Protein AF-A0AAF5DFK3-F1 (afdb_monomer)

Secondary structure (DSSP, 8-state):
----PPTTHHHHHHHHHHHHHHHHH-SSS--HHHHHHHHHHHHHHHHHHHHHHHHHHHHHHHHHT-HHHHHHHHHHHHHHHHHHHHHT-HHHHHHHH--SS-----THHHHHHHHHHHHHHHHHHHHHHHHHHHHHHHHHHHHHHHHHHHHHHHHHHHHHHHHHTTGGG----HHHHHSHHHHHHHHHHHHHHHHTS--------------------------THHHHHHHHHHHHHHHHHHHHH------S---PPPHHHHHHHHHHHHHHHHHHHHHHHHHHHHHHHHHHHT--

pLDDT: mean 70.07, std 19.61, range [26.86, 93.81]

Solvent-accessible surface area (backbone atoms only — not comparable to full-atom values): 17460 Å² total; per-residue (Å²): 131,84,73,74,72,60,84,61,53,66,52,52,53,50,49,52,53,42,53,52,52,34,64,71,41,66,77,84,55,98,41,74,65,38,55,44,31,52,53,23,48,53,46,40,50,55,40,49,60,52,43,54,52,47,51,54,51,36,53,53,29,56,75,72,64,38,62,70,59,35,53,51,47,54,51,51,46,51,51,48,46,54,49,30,54,54,64,34,31,58,71,51,46,43,49,74,75,56,43,94,75,68,81,68,76,77,54,66,61,57,55,49,50,51,52,50,49,54,51,51,53,51,53,50,51,53,52,54,52,54,50,50,52,55,53,49,54,51,51,53,51,51,54,51,51,54,49,53,50,53,50,51,53,52,49,53,53,50,53,50,51,47,58,74,65,62,59,88,73,72,67,80,64,64,65,56,70,70,32,69,67,48,44,50,55,55,48,52,61,49,49,60,67,55,52,76,77,70,76,79,86,78,94,74,93,75,90,74,93,74,86,88,72,98,66,83,72,77,75,88,71,82,67,74,70,60,60,56,56,51,52,55,52,51,50,53,52,52,53,51,51,51,56,69,72,55,77,76,83,78,89,76,89,77,78,67,80,50,73,67,53,51,52,51,52,53,49,51,54,48,52,55,50,50,53,52,50,49,57,53,48,52,51,51,51,51,53,52,49,32,60,73,72,60,69,120

Mean predicted aligned error: 22.87 Å

Radius of gyration: 42.72 Å; Cα contacts (8 Å, |Δi|>4): 76; chains: 1; bounding box: 87×99×96 Å

Foldseek 3Di:
DPPPPDQCPLLVVLLVVLVVQLVVVPPPDPDPSNVLSVVLNVLSVVLVVVLVVLVVVLVVCVVVVVPVSNVVSSVVSVVSSVVSSVCSPSVNVCCVVPPVPDPPPPCVVVVVVVVVVVVVVVVVVVVVVVVVVVVVVVVVVVVVVVVVVVVVVVVVVVVVVCVVVVVPPPPPPVVVCPDPVNVVVVVVVVVVVVVVPDDDDDDDDDDDDDDDDPDPPPPPDDDPVVVVVVVVVVVVVVVVVVCVVDPDDDDDDPPPDDPVRVVVVVVVVVVVVVVVVVVVVVVVVVVVVCVVVVVD

Organism: Strongyloides stercoralis (NCBI:txid6248)

Structure (mmCIF, N/CA/C/O backbone):
data_AF-A0AAF5DFK3-F1
#
_entry.id   AF-A0AAF5DFK3-F1
#
loop_
_atom_site.group_PDB
_atom_site.id
_atom_site.type_symbol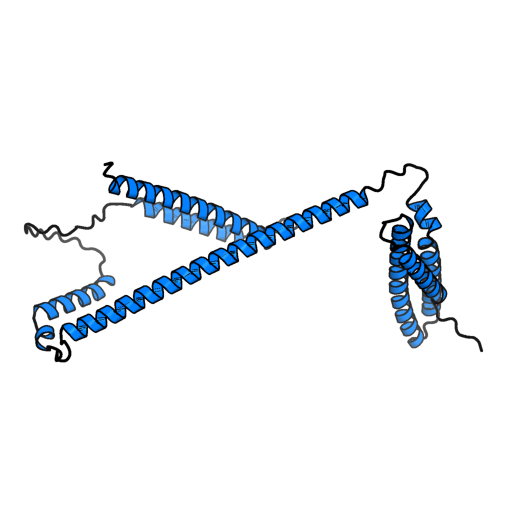
_atom_site.label_atom_id
_atom_site.label_alt_id
_atom_site.label_comp_id
_atom_site.label_asym_id
_atom_site.label_entity_id
_atom_site.label_seq_id
_atom_site.pdbx_PDB_ins_code
_atom_site.Cartn_x
_atom_site.Cartn_y
_atom_site.Cartn_z
_atom_site.occupancy
_atom_site.B_iso_or_equiv
_atom_site.auth_seq_id
_atom_site.auth_comp_id
_atom_site.auth_asym_id
_atom_site.auth_atom_id
_atom_site.pdbx_PDB_model_num
ATOM 1 N N . MET A 1 1 ? 34.123 27.536 -10.909 1.00 30.86 1 MET A N 1
ATOM 2 C CA . MET A 1 1 ? 33.887 26.231 -10.258 1.00 30.86 1 MET A CA 1
ATOM 3 C C . MET A 1 1 ? 32.732 25.579 -10.989 1.00 30.86 1 MET A C 1
ATOM 5 O O . MET A 1 1 ? 31.623 26.081 -10.877 1.00 30.86 1 MET A O 1
ATOM 9 N N . ASN A 1 2 ? 32.991 24.545 -11.793 1.00 28.20 2 ASN A N 1
ATOM 10 C CA . ASN A 1 2 ? 31.917 23.727 -12.352 1.00 28.20 2 ASN A CA 1
ATOM 11 C C . ASN A 1 2 ? 31.282 22.992 -11.175 1.00 28.20 2 ASN A C 1
ATOM 13 O O . ASN A 1 2 ? 31.872 22.040 -10.666 1.00 28.20 2 ASN A O 1
ATOM 17 N N . LEU A 1 3 ? 30.129 23.469 -10.701 1.00 32.44 3 LEU A N 1
ATOM 18 C CA . LEU A 1 3 ? 29.242 22.599 -9.947 1.00 32.44 3 LEU A CA 1
ATOM 19 C C . LEU A 1 3 ? 28.960 21.434 -10.889 1.00 32.44 3 LEU A C 1
ATOM 21 O O . LEU A 1 3 ? 28.324 21.627 -11.922 1.00 32.44 3 LEU A O 1
ATOM 25 N N . GLN A 1 4 ? 29.522 20.264 -10.588 1.00 37.34 4 GLN A N 1
ATOM 26 C CA . GLN A 1 4 ? 29.011 19.022 -11.140 1.00 37.34 4 GLN A CA 1
ATOM 27 C C . GLN A 1 4 ? 27.526 19.036 -10.798 1.00 37.34 4 GLN A C 1
ATOM 29 O O . GLN A 1 4 ? 27.170 18.885 -9.629 1.00 37.34 4 GLN A O 1
ATOM 34 N N . GLU A 1 5 ? 26.680 19.349 -11.783 1.00 44.09 5 GLU A N 1
ATOM 35 C CA . GLU A 1 5 ? 25.245 19.173 -11.643 1.00 44.09 5 GLU A CA 1
ATOM 36 C C . GLU A 1 5 ? 25.078 17.750 -11.136 1.00 44.09 5 GLU A C 1
ATOM 38 O O . GLU A 1 5 ? 25.555 16.799 -11.763 1.00 44.09 5 GLU A O 1
ATOM 43 N N . THR A 1 6 ? 24.493 17.604 -9.948 1.00 53.38 6 THR A N 1
ATOM 44 C CA . THR A 1 6 ? 24.105 16.281 -9.502 1.00 53.38 6 THR A CA 1
ATOM 45 C C . THR A 1 6 ? 23.251 15.709 -10.627 1.00 53.38 6 THR A C 1
ATOM 47 O O . THR A 1 6 ? 22.317 16.392 -11.085 1.00 53.38 6 THR A O 1
ATOM 50 N N . PRO A 1 7 ? 23.562 14.501 -11.132 1.00 55.66 7 PRO A N 1
ATOM 51 C CA . PRO A 1 7 ? 22.613 13.842 -12.007 1.00 55.66 7 PRO A CA 1
ATOM 52 C C . PRO A 1 7 ? 21.261 13.847 -11.269 1.00 55.66 7 PRO A C 1
ATOM 54 O O . PRO A 1 7 ? 21.229 13.827 -10.033 1.00 55.66 7 PRO A O 1
ATOM 57 N N . TYR A 1 8 ? 20.154 13.982 -12.003 1.00 68.88 8 TYR A N 1
ATOM 58 C CA . TYR A 1 8 ? 18.785 14.028 -11.452 1.00 68.88 8 TYR A CA 1
ATOM 59 C C . TYR A 1 8 ? 18.350 15.329 -10.767 1.00 68.88 8 TYR A C 1
ATOM 61 O O . TYR A 1 8 ? 17.261 15.373 -10.186 1.00 68.88 8 TYR A O 1
ATOM 69 N N . SER A 1 9 ? 19.144 16.404 -10.828 1.00 73.06 9 SER A N 1
ATOM 70 C CA . SER A 1 9 ? 18.738 17.702 -10.263 1.00 73.06 9 SER A CA 1
ATOM 71 C C . SER A 1 9 ? 17.417 18.212 -10.858 1.00 73.06 9 SER A C 1
ATOM 73 O O . SER A 1 9 ? 16.574 18.737 -10.127 1.00 73.06 9 SER A O 1
ATOM 75 N N . LYS A 1 10 ? 17.179 17.999 -12.162 1.00 82.62 10 LYS A N 1
ATOM 76 C CA . LYS A 1 10 ? 15.940 18.421 -12.835 1.00 82.62 10 LYS A CA 1
ATOM 77 C C . LYS A 1 10 ? 14.750 17.589 -12.370 1.00 82.62 10 LYS A C 1
ATOM 79 O O . LYS A 1 10 ? 13.730 18.175 -12.004 1.00 82.62 10 LYS A O 1
ATOM 84 N N . LEU A 1 11 ? 14.887 16.262 -12.314 1.00 83.44 11 LEU A N 1
ATOM 85 C CA . LEU A 1 11 ? 13.846 15.370 -11.794 1.00 83.44 11 LEU A CA 1
ATOM 86 C C . LEU A 1 11 ? 13.470 15.722 -10.352 1.00 83.44 11 LEU A C 1
ATOM 88 O O . LEU A 1 11 ? 12.289 15.815 -10.021 1.00 83.44 11 LEU A O 1
ATOM 92 N N . TYR A 1 12 ? 14.470 15.952 -9.500 1.00 82.50 12 TYR A N 1
ATOM 93 C CA . TYR A 1 12 ? 14.259 16.290 -8.097 1.00 82.50 12 TYR A CA 1
ATOM 94 C C . TYR A 1 12 ? 13.536 17.633 -7.938 1.00 82.50 12 TYR A C 1
ATOM 96 O O . TYR A 1 12 ? 12.539 17.719 -7.217 1.00 82.50 12 TYR A O 1
ATOM 104 N N . ASN A 1 13 ? 13.962 18.657 -8.683 1.00 84.62 13 ASN A N 1
ATOM 105 C CA . ASN A 1 13 ? 13.287 19.955 -8.717 1.00 84.62 13 ASN A CA 1
ATOM 106 C C . ASN A 1 13 ? 11.835 19.827 -9.203 1.00 84.62 13 ASN A C 1
ATOM 108 O O . ASN A 1 13 ? 10.928 20.443 -8.640 1.00 84.62 13 ASN A O 1
ATOM 112 N N . PHE A 1 14 ? 11.588 19.000 -10.222 1.00 84.88 14 PHE A N 1
ATOM 113 C CA . PHE A 1 14 ? 10.242 18.762 -10.734 1.00 84.88 14 PHE A CA 1
ATOM 114 C C . PHE A 1 14 ? 9.363 18.029 -9.709 1.00 84.88 14 PHE A C 1
ATOM 116 O O . PHE A 1 14 ? 8.238 18.456 -9.446 1.00 84.88 14 PHE A O 1
ATOM 123 N N . LYS A 1 15 ? 9.900 17.003 -9.038 1.00 85.69 15 LYS A N 1
ATOM 124 C CA . LYS A 1 15 ? 9.237 16.288 -7.935 1.00 85.69 15 LYS A CA 1
ATOM 125 C C . LYS A 1 15 ? 8.853 17.224 -6.792 1.00 85.69 15 LYS A C 1
ATOM 127 O O . LYS A 1 15 ? 7.729 17.144 -6.299 1.00 85.69 15 LYS A O 1
ATOM 132 N N . GLN A 1 16 ? 9.732 18.149 -6.407 1.00 85.88 16 GLN A N 1
ATOM 133 C CA . GLN A 1 16 ? 9.408 19.171 -5.408 1.00 85.88 16 GLN A CA 1
ATOM 134 C C . GLN A 1 16 ? 8.278 20.096 -5.870 1.00 85.88 16 GLN A C 1
ATOM 136 O O . GLN A 1 16 ? 7.373 20.397 -5.092 1.00 85.88 16 GLN A O 1
ATOM 141 N N . LYS A 1 17 ? 8.293 20.513 -7.141 1.00 87.06 17 LYS A N 1
ATOM 142 C CA . LYS A 1 17 ? 7.254 21.372 -7.721 1.00 87.06 17 LYS A CA 1
ATOM 143 C C . LYS A 1 17 ? 5.883 20.686 -7.718 1.00 87.06 17 LYS A C 1
ATOM 145 O O . LYS A 1 17 ? 4.897 21.309 -7.331 1.00 87.06 17 LYS A O 1
ATOM 150 N N . ILE A 1 18 ? 5.828 19.400 -8.077 1.00 86.44 18 ILE A N 1
ATOM 151 C CA . ILE A 1 18 ? 4.605 18.587 -8.005 1.00 86.44 18 ILE A CA 1
ATOM 152 C C . ILE A 1 18 ? 4.143 18.409 -6.558 1.00 86.44 18 ILE A C 1
ATOM 154 O O . ILE A 1 18 ? 2.969 18.620 -6.278 1.00 86.44 18 ILE A O 1
ATOM 158 N N . ALA A 1 19 ? 5.042 18.101 -5.620 1.00 85.50 19 ALA A N 1
ATOM 159 C CA . ALA A 1 19 ? 4.684 17.965 -4.205 1.00 85.50 19 ALA A CA 1
ATOM 160 C C . ALA A 1 19 ? 4.121 19.272 -3.615 1.00 85.50 19 ALA A C 1
ATOM 162 O O . ALA A 1 19 ? 3.170 19.256 -2.833 1.00 85.50 19 ALA A O 1
ATOM 163 N N . PHE A 1 20 ? 4.677 20.418 -4.011 1.00 84.44 20 PHE A N 1
ATOM 164 C CA . PHE A 1 20 ? 4.153 21.726 -3.632 1.00 84.44 20 PHE A CA 1
ATOM 165 C C . PHE A 1 20 ? 2.743 21.961 -4.195 1.00 84.44 20 PHE A C 1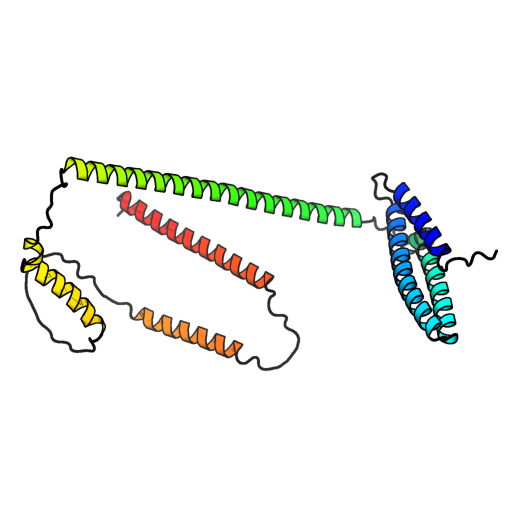
ATOM 167 O O . PHE A 1 20 ? 1.853 22.380 -3.456 1.00 84.44 20 PHE A O 1
ATOM 174 N N . LEU A 1 21 ? 2.514 21.640 -5.473 1.00 82.12 21 LEU A N 1
ATOM 175 C CA . LEU A 1 21 ? 1.191 21.729 -6.100 1.00 82.12 21 LEU A CA 1
ATOM 176 C C . LEU A 1 21 ? 0.176 20.775 -5.456 1.00 82.12 21 LEU A C 1
ATOM 178 O O . LEU A 1 21 ? -0.955 21.187 -5.206 1.00 82.12 21 LEU A O 1
ATOM 182 N N . GLU A 1 22 ? 0.577 19.543 -5.138 1.00 80.81 22 GLU A N 1
ATOM 183 C CA . GLU A 1 22 ? -0.247 18.560 -4.426 1.00 80.81 22 GLU A CA 1
ATOM 184 C C . GLU A 1 22 ? -0.726 19.144 -3.091 1.00 80.81 22 GLU A C 1
ATOM 186 O O . GLU A 1 22 ? -1.923 19.158 -2.811 1.00 80.81 22 GLU A O 1
ATOM 191 N N . ASN A 1 23 ? 0.190 19.716 -2.304 1.00 81.38 23 ASN A N 1
ATOM 192 C CA . ASN A 1 23 ? -0.139 20.334 -1.020 1.00 81.38 23 ASN A CA 1
ATOM 193 C C . ASN A 1 23 ? -1.105 21.520 -1.158 1.00 81.38 23 ASN A C 1
ATOM 195 O O . ASN A 1 23 ? -1.990 21.673 -0.321 1.00 81.38 23 ASN A O 1
ATOM 199 N N . GLN A 1 24 ? -0.990 22.324 -2.220 1.00 78.44 24 GLN A N 1
ATOM 200 C CA . GLN A 1 24 ? -1.948 23.402 -2.500 1.00 78.44 24 GLN A CA 1
ATOM 201 C C . GLN A 1 24 ? -3.346 22.889 -2.870 1.00 78.44 24 GLN A C 1
ATOM 203 O O . GLN A 1 24 ? -4.330 23.609 -2.700 1.00 78.44 24 GLN A O 1
ATOM 208 N N . CYS A 1 25 ? -3.454 21.664 -3.388 1.00 72.56 25 CYS A N 1
ATOM 209 C CA . CYS A 1 25 ? -4.731 21.091 -3.804 1.00 72.56 25 CYS A CA 1
ATOM 210 C C . CYS A 1 25 ? -5.526 20.469 -2.648 1.00 72.56 25 CYS A C 1
ATOM 212 O O . CYS A 1 25 ? -6.735 20.308 -2.794 1.00 72.56 25 CYS A O 1
ATOM 214 N N . ARG A 1 26 ? -4.898 20.196 -1.493 1.00 68.19 26 ARG A N 1
ATOM 215 C CA . ARG A 1 26 ? -5.482 19.498 -0.324 1.00 68.19 26 ARG A CA 1
ATOM 216 C C . ARG A 1 26 ? -6.604 20.247 0.423 1.00 68.19 26 ARG A C 1
ATOM 218 O O . ARG A 1 26 ? -6.908 19.918 1.567 1.00 68.19 26 ARG A O 1
ATOM 225 N N . ASN A 1 27 ? -7.295 21.199 -0.202 1.00 61.94 27 ASN A N 1
ATOM 226 C CA . ASN A 1 27 ? -8.391 21.971 0.404 1.00 61.94 27 ASN A CA 1
ATOM 227 C C . ASN A 1 27 ? -9.726 21.189 0.524 1.00 61.94 27 ASN A C 1
ATOM 229 O O . ASN A 1 27 ? -10.807 21.753 0.368 1.00 61.94 27 ASN A O 1
ATOM 233 N N . GLY A 1 28 ? -9.676 19.885 0.809 1.00 55.44 28 GLY A N 1
ATOM 234 C CA . GLY A 1 28 ? -10.828 19.073 1.229 1.00 55.44 28 GLY A CA 1
ATOM 235 C C . GLY A 1 28 ? -11.825 18.659 0.138 1.00 55.44 28 GLY A C 1
ATOM 236 O O . GLY A 1 28 ? -12.744 17.893 0.421 1.00 55.44 28 GLY A O 1
ATOM 237 N N . LYS A 1 29 ? -11.661 19.106 -1.110 1.00 56.91 29 LYS A N 1
ATOM 238 C CA . LYS A 1 29 ? -12.456 18.633 -2.253 1.00 56.91 29 LYS A CA 1
ATOM 239 C C . LYS A 1 29 ? -11.527 17.947 -3.246 1.00 56.91 29 LYS A C 1
ATOM 241 O O . LYS A 1 29 ? -10.679 18.631 -3.811 1.00 56.91 29 LYS A O 1
ATOM 246 N N . LYS A 1 30 ? -11.734 16.639 -3.471 1.00 58.00 30 LYS A N 1
ATOM 247 C CA . LYS A 1 30 ? -11.069 15.859 -4.529 1.00 58.00 30 LYS A CA 1
ATOM 248 C C . LYS A 1 30 ? -11.312 16.544 -5.867 1.00 58.00 30 LYS A C 1
ATOM 250 O O . LYS A 1 30 ? -12.383 16.407 -6.455 1.00 58.00 30 LYS A O 1
ATOM 255 N N . ASN A 1 31 ? -10.353 17.351 -6.292 1.00 70.06 31 ASN A N 1
ATOM 256 C CA . ASN A 1 31 ? -10.390 18.048 -7.564 1.00 70.06 31 ASN A CA 1
ATOM 257 C C . ASN A 1 31 ? -9.522 17.277 -8.566 1.00 70.06 31 ASN A C 1
ATOM 259 O O . ASN A 1 31 ? -8.583 16.583 -8.183 1.00 70.06 31 ASN A O 1
ATOM 263 N N . VAL A 1 32 ? -9.833 17.398 -9.860 1.00 77.12 32 VAL A N 1
ATOM 264 C CA . VAL A 1 32 ? -9.070 16.751 -10.946 1.00 77.12 32 VAL A CA 1
ATOM 265 C C . VAL A 1 32 ? -7.567 17.019 -10.804 1.00 77.12 32 VAL A C 1
ATOM 267 O O . VAL A 1 32 ? -6.744 16.135 -11.019 1.00 77.12 32 VAL A O 1
ATOM 270 N 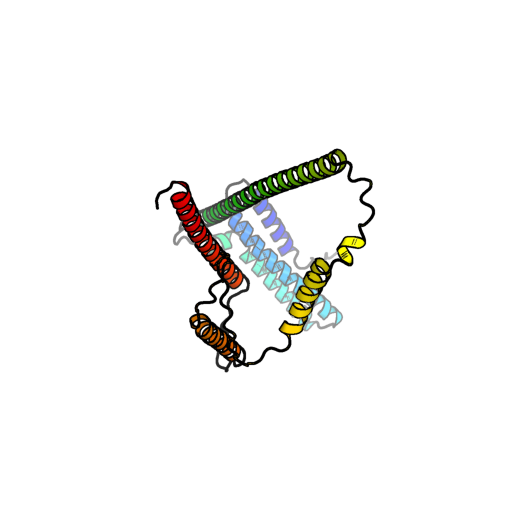N . LYS A 1 33 ? -7.209 18.227 -10.361 1.00 79.62 33 LYS A N 1
ATOM 271 C CA . LYS A 1 33 ? -5.826 18.655 -10.154 1.00 79.62 33 LYS A CA 1
ATOM 272 C C . LYS A 1 33 ? -5.094 17.838 -9.081 1.00 79.62 33 LYS A C 1
ATOM 274 O O . LYS A 1 33 ? -3.931 17.512 -9.284 1.00 79.62 33 LYS A O 1
ATOM 279 N N . GLU A 1 34 ? -5.748 17.491 -7.975 1.00 79.81 34 GLU A N 1
ATOM 280 C CA . GLU A 1 34 ? -5.198 16.655 -6.905 1.00 79.81 34 GLU A CA 1
ATOM 281 C C . GLU A 1 34 ? -4.906 15.250 -7.429 1.00 79.81 34 GLU A C 1
ATOM 283 O O . GLU A 1 34 ? -3.806 14.742 -7.222 1.00 79.81 34 GLU A O 1
ATOM 288 N N . THR A 1 35 ? -5.849 14.664 -8.176 1.00 82.00 35 THR A N 1
ATOM 289 C CA . THR A 1 35 ? -5.661 13.358 -8.820 1.00 82.00 35 THR A CA 1
ATOM 290 C C . THR A 1 35 ? -4.471 13.384 -9.777 1.00 82.00 35 THR A C 1
ATOM 292 O O . THR A 1 35 ? -3.569 12.5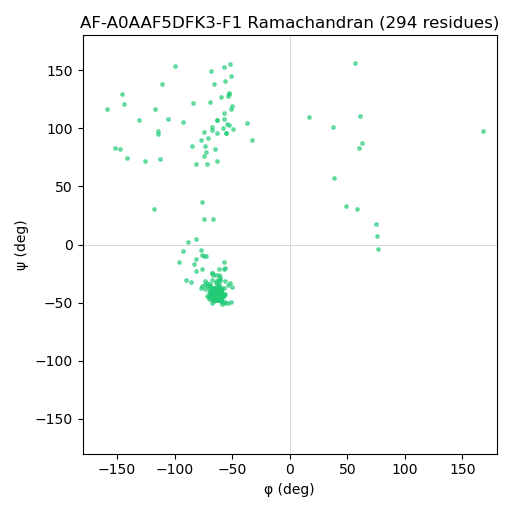66 -9.633 1.00 82.00 35 THR A O 1
ATOM 295 N N . LEU A 1 36 ? -4.390 14.380 -10.667 1.00 85.44 36 LEU A N 1
ATOM 296 C CA . LEU A 1 36 ? -3.259 14.520 -11.591 1.00 85.44 36 LEU A CA 1
ATOM 297 C C . LEU A 1 36 ? -1.921 14.714 -10.862 1.00 85.44 36 LEU A C 1
ATOM 299 O O . LEU A 1 36 ? -0.910 14.151 -11.273 1.00 85.44 36 LEU A O 1
ATOM 303 N N . CYS A 1 37 ? -1.893 15.489 -9.770 1.00 86.88 37 CYS A N 1
ATOM 304 C CA . CYS A 1 37 ? -0.681 15.662 -8.962 1.00 86.88 37 CYS A CA 1
ATOM 305 C C . CYS A 1 37 ? -0.252 14.347 -8.300 1.00 86.88 37 CYS A C 1
ATOM 307 O O . CYS A 1 37 ? 0.943 14.057 -8.229 1.00 86.88 37 CYS A O 1
ATOM 309 N N . HIS A 1 38 ? -1.214 13.549 -7.831 1.00 84.94 38 HIS A N 1
ATOM 310 C CA . HIS A 1 38 ? -0.948 12.231 -7.268 1.00 84.94 38 HIS A CA 1
ATOM 311 C C . HIS A 1 38 ? -0.359 11.278 -8.318 1.00 84.94 38 HIS A C 1
ATOM 313 O O . HIS A 1 38 ? 0.676 10.661 -8.066 1.00 84.94 38 HIS A O 1
ATOM 319 N N . ASP A 1 39 ? -0.948 11.221 -9.515 1.00 85.75 39 ASP A N 1
ATOM 320 C CA . ASP A 1 39 ? -0.439 10.396 -10.616 1.00 85.75 39 ASP A CA 1
ATOM 321 C C . ASP A 1 39 ? 0.977 10.820 -11.033 1.00 85.75 39 ASP A C 1
ATOM 323 O O . ASP A 1 39 ? 1.886 9.990 -11.119 1.00 85.75 39 ASP A O 1
ATOM 327 N N . ALA A 1 40 ? 1.196 12.128 -11.217 1.00 90.44 40 ALA A N 1
ATOM 328 C CA . ALA A 1 40 ? 2.506 12.690 -11.536 1.00 90.44 40 ALA A CA 1
ATOM 329 C C . ALA A 1 40 ? 3.551 12.293 -10.485 1.00 90.44 40 ALA A C 1
ATOM 331 O O . ALA A 1 40 ? 4.666 11.889 -10.818 1.00 90.44 40 ALA A O 1
ATOM 332 N N . LYS A 1 41 ? 3.189 12.348 -9.199 1.00 89.50 41 LYS A N 1
ATOM 333 C CA . LYS A 1 41 ? 4.069 11.935 -8.105 1.00 89.50 41 LYS A CA 1
ATOM 334 C C . LYS A 1 41 ? 4.427 10.452 -8.171 1.00 89.50 41 LYS A C 1
ATOM 336 O O . LYS A 1 41 ? 5.599 10.130 -7.984 1.00 89.50 41 LYS A O 1
ATOM 341 N N . MET A 1 42 ? 3.473 9.573 -8.480 1.00 89.88 42 MET A N 1
ATOM 342 C CA . MET A 1 42 ? 3.744 8.139 -8.642 1.00 89.88 42 MET A CA 1
ATOM 343 C C . MET A 1 42 ? 4.730 7.863 -9.784 1.00 89.88 42 MET A C 1
ATOM 345 O O . MET A 1 42 ? 5.668 7.079 -9.614 1.00 89.88 42 MET A O 1
ATOM 349 N N . VAL A 1 43 ? 4.559 8.531 -10.931 1.00 90.69 43 VAL A N 1
ATOM 350 C CA . VAL A 1 43 ? 5.479 8.416 -12.078 1.00 90.69 43 VAL A CA 1
ATOM 351 C C . VAL A 1 43 ? 6.893 8.845 -11.680 1.00 90.69 43 VAL A C 1
ATOM 353 O O . VAL A 1 43 ? 7.859 8.118 -11.924 1.00 90.69 43 VAL A O 1
ATOM 356 N N . LEU A 1 44 ? 7.017 9.994 -11.012 1.00 90.50 44 LEU A N 1
ATOM 357 C CA . LEU A 1 44 ? 8.308 10.535 -10.580 1.00 90.50 44 LEU A CA 1
ATOM 358 C C . LEU A 1 44 ? 8.981 9.661 -9.523 1.00 90.50 44 LEU A C 1
ATOM 360 O O . LEU A 1 44 ? 10.193 9.477 -9.567 1.00 90.50 44 LEU A O 1
ATOM 364 N N . GLU A 1 45 ? 8.224 9.102 -8.583 1.00 91.12 45 GLU A N 1
ATOM 365 C CA . GLU A 1 45 ? 8.763 8.207 -7.560 1.00 91.12 45 GLU A CA 1
ATOM 366 C C . GLU A 1 45 ? 9.311 6.913 -8.169 1.00 91.12 45 GLU A C 1
ATOM 368 O O . GLU A 1 45 ? 10.435 6.513 -7.862 1.00 91.12 45 GLU A O 1
ATOM 373 N N . LYS A 1 46 ? 8.582 6.313 -9.117 1.00 91.94 46 LYS A N 1
ATOM 374 C CA . LYS A 1 46 ? 9.065 5.144 -9.863 1.00 91.94 46 LYS A CA 1
ATOM 375 C C . LYS A 1 46 ? 10.339 5.459 -10.653 1.00 91.94 46 LYS A C 1
ATOM 377 O O . LYS A 1 46 ? 11.268 4.645 -10.667 1.00 91.94 46 LYS A O 1
ATOM 382 N N . ALA A 1 47 ? 10.398 6.631 -11.283 1.00 91.31 47 ALA A N 1
ATOM 383 C CA . ALA A 1 47 ? 11.580 7.084 -12.005 1.00 91.31 47 ALA A CA 1
ATOM 384 C C . ALA A 1 47 ? 12.778 7.273 -11.066 1.00 91.31 47 ALA A C 1
ATOM 386 O O . ALA A 1 47 ? 13.832 6.710 -11.345 1.00 91.31 47 ALA A O 1
ATOM 387 N N . CYS A 1 48 ? 12.604 7.961 -9.927 1.00 89.62 48 CYS A N 1
ATOM 388 C CA . CYS A 1 48 ? 13.644 8.123 -8.904 1.00 89.62 48 CYS A CA 1
ATOM 389 C C . CYS A 1 48 ? 14.208 6.769 -8.456 1.00 89.62 48 CYS A C 1
ATOM 391 O O . CYS A 1 48 ? 15.416 6.566 -8.511 1.00 89.62 48 CYS A O 1
ATOM 393 N N . ASN A 1 49 ? 13.340 5.819 -8.105 1.00 91.94 49 ASN A N 1
ATOM 394 C CA . ASN A 1 49 ? 13.764 4.498 -7.635 1.00 91.94 49 ASN A CA 1
ATOM 395 C C . ASN A 1 49 ? 14.545 3.716 -8.705 1.00 91.94 49 ASN A C 1
ATOM 397 O O . ASN A 1 49 ? 15.457 2.953 -8.393 1.00 91.94 49 ASN A O 1
ATOM 401 N N . THR A 1 50 ? 14.180 3.877 -9.979 1.00 93.31 50 THR A N 1
ATOM 402 C CA . THR A 1 50 ? 14.877 3.225 -11.102 1.00 93.31 50 THR A CA 1
ATOM 403 C C . THR A 1 50 ? 16.248 3.856 -11.325 1.00 93.31 50 THR A C 1
ATOM 405 O O . THR A 1 50 ? 17.254 3.164 -11.459 1.00 93.31 50 THR A O 1
ATOM 408 N N . ILE A 1 51 ? 16.290 5.182 -11.290 1.00 91.81 51 ILE A N 1
ATOM 409 C CA . ILE A 1 51 ? 17.499 5.985 -11.395 1.00 91.81 51 ILE A CA 1
ATOM 410 C C . ILE A 1 51 ? 18.493 5.659 -10.279 1.00 91.81 51 ILE A C 1
ATOM 412 O O . ILE A 1 51 ? 19.668 5.468 -10.565 1.00 91.81 51 ILE A O 1
ATOM 416 N N . GLU A 1 52 ? 18.044 5.534 -9.030 1.00 91.12 52 GLU A N 1
ATOM 417 C CA . GLU A 1 52 ? 18.919 5.208 -7.899 1.00 91.12 52 GLU A CA 1
ATOM 418 C C . GLU A 1 52 ? 19.628 3.864 -8.102 1.00 91.12 52 GLU A C 1
ATOM 420 O O . GLU A 1 52 ? 20.826 3.745 -7.834 1.00 91.12 52 GLU A O 1
ATOM 425 N N . LYS A 1 53 ? 18.929 2.869 -8.664 1.00 93.81 53 LYS A N 1
ATOM 426 C CA . LYS A 1 53 ? 19.534 1.582 -9.037 1.00 93.81 53 LYS A CA 1
ATOM 427 C C . LYS A 1 53 ? 20.587 1.746 -10.136 1.00 93.81 53 LYS A C 1
ATOM 429 O O . LYS A 1 53 ? 21.662 1.160 -10.035 1.00 93.81 53 LYS A O 1
ATOM 434 N N . LEU A 1 54 ? 20.318 2.570 -11.151 1.00 93.44 54 LEU A N 1
ATOM 435 C CA . LEU A 1 54 ? 21.280 2.867 -12.218 1.00 93.44 54 LEU A CA 1
ATOM 436 C C . LEU A 1 54 ? 22.508 3.630 -11.698 1.00 93.44 54 LEU A C 1
ATOM 438 O O . LEU A 1 54 ? 23.624 3.332 -12.109 1.00 93.44 54 LEU A O 1
ATOM 442 N N . VAL A 1 55 ? 22.349 4.553 -10.742 1.00 91.38 55 VAL A N 1
ATOM 443 C CA . VAL A 1 55 ? 23.483 5.224 -10.073 1.00 91.38 55 VAL A CA 1
ATOM 444 C C . VAL A 1 55 ? 24.378 4.216 -9.371 1.00 91.38 55 VAL A C 1
ATOM 446 O O . VAL A 1 55 ? 25.600 4.283 -9.491 1.00 91.38 55 VAL A O 1
ATOM 449 N N . GLN A 1 56 ? 23.787 3.272 -8.639 1.00 91.56 56 GLN A N 1
ATOM 450 C CA . GLN A 1 56 ? 24.550 2.232 -7.951 1.00 91.56 56 GLN A CA 1
ATOM 451 C C . GLN A 1 56 ? 25.328 1.367 -8.952 1.00 91.56 56 GLN A C 1
ATOM 453 O O . GLN A 1 56 ? 26.517 1.123 -8.756 1.00 91.56 56 GLN A O 1
ATOM 458 N N . GLN A 1 57 ? 24.697 0.980 -10.064 1.00 92.19 57 GLN A N 1
ATOM 459 C CA . GLN A 1 57 ? 25.366 0.255 -11.148 1.00 92.19 57 GLN A CA 1
ATOM 460 C C . GLN A 1 57 ? 26.492 1.078 -11.790 1.00 92.19 57 GLN A C 1
ATOM 462 O O . GLN A 1 57 ? 27.579 0.552 -12.024 1.00 92.19 57 GLN A O 1
ATOM 467 N N . LYS A 1 58 ? 26.279 2.381 -12.006 1.00 90.31 58 LYS A N 1
ATOM 468 C CA . LYS A 1 58 ? 27.301 3.300 -12.522 1.00 90.31 58 LYS A CA 1
ATOM 469 C C . LYS A 1 58 ? 28.509 3.384 -11.593 1.00 90.31 58 LYS A C 1
ATOM 471 O O . LYS A 1 58 ? 29.644 3.381 -12.069 1.00 90.31 58 LYS A O 1
ATOM 476 N N . ASN A 1 59 ? 28.286 3.450 -10.281 1.00 91.31 59 ASN A N 1
ATOM 477 C CA . ASN A 1 59 ? 29.368 3.487 -9.297 1.00 91.31 59 ASN A CA 1
ATOM 478 C C . ASN A 1 59 ? 30.216 2.210 -9.367 1.00 91.31 59 ASN A C 1
ATOM 480 O O . ASN A 1 59 ? 31.442 2.303 -9.391 1.00 91.31 59 ASN A O 1
ATOM 484 N N . ASN A 1 60 ? 29.582 1.041 -9.501 1.00 92.38 60 ASN A N 1
ATOM 485 C CA . ASN A 1 60 ? 30.289 -0.229 -9.687 1.00 92.38 60 ASN A CA 1
ATOM 486 C C . ASN A 1 60 ? 31.095 -0.245 -10.998 1.00 92.38 60 ASN A C 1
ATOM 488 O O . ASN A 1 60 ? 32.293 -0.516 -10.975 1.00 92.38 60 ASN A O 1
ATOM 492 N N . ALA A 1 61 ? 30.491 0.163 -12.120 1.00 90.19 61 ALA A N 1
ATOM 493 C CA . ALA A 1 61 ? 31.180 0.253 -13.411 1.00 90.19 61 ALA A CA 1
ATOM 494 C C . ALA A 1 61 ? 32.351 1.259 -13.397 1.00 90.19 61 ALA A C 1
ATOM 496 O O . ALA A 1 61 ? 33.359 1.067 -14.075 1.00 90.19 61 ALA A O 1
ATOM 497 N N . THR A 1 62 ? 32.251 2.320 -12.588 1.00 86.38 62 THR A N 1
ATOM 498 C CA . THR A 1 62 ? 33.331 3.302 -12.381 1.00 86.38 62 THR A CA 1
ATOM 499 C C . THR A 1 62 ? 34.518 2.688 -11.645 1.00 86.38 62 THR A C 1
ATOM 501 O O . THR A 1 62 ? 35.664 2.946 -12.014 1.00 86.38 62 THR A O 1
ATOM 504 N N . ILE A 1 63 ? 34.260 1.843 -10.642 1.00 89.12 63 ILE A N 1
ATOM 505 C CA . ILE A 1 63 ? 35.300 1.083 -9.934 1.00 89.12 63 ILE A CA 1
ATOM 506 C C . ILE A 1 63 ? 35.987 0.100 -10.895 1.00 89.12 63 ILE A C 1
ATOM 508 O O . ILE A 1 63 ? 37.213 -0.003 -10.896 1.00 89.12 63 ILE A O 1
ATOM 512 N N . GLU A 1 64 ? 35.211 -0.558 -11.759 1.00 90.56 64 GLU A N 1
ATOM 513 C CA . GLU A 1 64 ? 35.698 -1.494 -12.784 1.00 90.56 64 GLU A CA 1
ATOM 514 C C . GLU A 1 64 ? 36.364 -0.804 -13.990 1.00 90.56 64 GLU A C 1
ATOM 516 O O . GLU A 1 64 ? 37.022 -1.463 -14.794 1.00 90.56 64 GLU A O 1
ATOM 521 N N . LYS A 1 65 ? 36.253 0.529 -14.096 1.00 87.94 65 LYS A N 1
ATOM 522 C CA . LYS A 1 65 ? 36.739 1.354 -15.219 1.00 87.94 65 LYS A CA 1
ATOM 523 C C . LYS A 1 65 ? 36.137 0.968 -16.579 1.00 87.94 65 LYS A C 1
ATOM 525 O O . LYS A 1 65 ? 36.771 1.172 -17.617 1.00 87.94 65 LYS A O 1
ATOM 530 N N . ASP A 1 66 ? 34.904 0.464 -16.597 1.00 91.50 66 ASP A N 1
ATOM 531 C CA . ASP A 1 66 ? 34.178 0.173 -17.837 1.00 91.50 66 ASP A CA 1
ATOM 532 C C . ASP A 1 66 ? 33.473 1.432 -18.368 1.00 91.50 66 ASP A C 1
ATOM 534 O O . ASP A 1 66 ? 32.287 1.682 -18.138 1.00 91.50 66 ASP A O 1
ATOM 538 N N . TYR A 1 67 ? 34.220 2.248 -19.115 1.00 90.88 67 TYR A N 1
ATOM 539 C CA . TYR A 1 67 ? 33.712 3.494 -19.699 1.00 90.88 67 TYR A CA 1
ATOM 540 C C . TYR A 1 67 ? 32.543 3.294 -20.677 1.00 90.88 67 TYR A C 1
ATOM 542 O O . TYR A 1 67 ? 31.708 4.187 -20.826 1.00 90.88 67 TYR A O 1
ATOM 550 N N . SER A 1 68 ? 32.455 2.135 -21.338 1.00 90.94 68 SER A N 1
ATOM 551 C CA . SER A 1 68 ? 31.350 1.832 -22.253 1.00 90.94 68 SER A CA 1
ATOM 552 C C . SER A 1 68 ? 30.048 1.638 -21.476 1.00 90.94 68 SER A C 1
ATOM 554 O O . SER A 1 68 ? 29.015 2.204 -21.843 1.00 90.94 68 SER A O 1
ATOM 556 N N . VAL A 1 69 ? 30.097 0.883 -20.375 1.00 92.38 69 VAL A N 1
ATOM 557 C CA . VAL A 1 69 ? 28.940 0.677 -19.495 1.00 92.38 69 VAL A CA 1
ATOM 558 C C . VAL A 1 69 ? 28.539 1.977 -18.797 1.00 92.38 69 VAL A C 1
ATOM 560 O O . VAL A 1 69 ? 27.352 2.299 -18.777 1.00 92.38 69 VAL A O 1
ATOM 563 N N . ILE A 1 70 ? 29.501 2.772 -18.317 1.00 89.31 70 ILE A N 1
ATOM 564 C CA . ILE A 1 70 ? 29.226 4.080 -17.694 1.00 89.31 70 ILE A CA 1
ATOM 565 C C . ILE A 1 70 ? 28.439 4.988 -18.649 1.00 89.31 70 ILE A C 1
ATOM 567 O O . ILE A 1 70 ? 27.383 5.490 -18.269 1.00 89.31 70 ILE A O 1
ATOM 571 N N . ASN A 1 71 ? 28.898 5.142 -19.897 1.00 91.81 71 ASN A N 1
ATOM 572 C CA . ASN A 1 71 ? 28.222 5.985 -20.889 1.00 91.81 71 ASN A CA 1
ATOM 573 C C . ASN A 1 71 ? 26.813 5.473 -21.233 1.00 91.81 71 ASN A C 1
ATOM 575 O O . ASN A 1 71 ? 25.892 6.268 -21.419 1.00 91.81 71 ASN A O 1
ATOM 579 N N . LYS A 1 72 ? 26.618 4.149 -21.317 1.00 93.44 72 LYS A N 1
ATOM 580 C CA . LYS A 1 72 ? 25.286 3.562 -21.548 1.00 93.44 72 LYS A CA 1
ATOM 581 C C . LYS A 1 72 ? 24.332 3.875 -20.399 1.00 93.44 72 LYS A C 1
ATOM 583 O O . LYS A 1 72 ? 23.216 4.320 -20.656 1.00 93.44 72 LYS A O 1
ATOM 588 N N . ILE A 1 73 ? 24.792 3.700 -19.160 1.00 92.06 73 ILE A N 1
ATOM 589 C CA . ILE A 1 73 ? 23.998 3.979 -17.963 1.00 92.06 73 ILE A CA 1
ATOM 590 C C . ILE A 1 73 ? 23.652 5.473 -17.883 1.00 92.06 73 ILE A C 1
ATOM 592 O O . ILE A 1 73 ? 22.496 5.811 -17.643 1.00 92.06 73 ILE A O 1
ATOM 596 N N . GLU A 1 74 ? 24.606 6.377 -18.136 1.00 91.25 74 GLU A N 1
ATOM 597 C CA . GLU A 1 74 ? 24.355 7.828 -18.159 1.00 91.25 74 GLU A CA 1
ATOM 598 C C . GLU A 1 74 ? 23.295 8.235 -19.192 1.00 91.25 74 GLU A C 1
ATOM 600 O O . GLU A 1 74 ? 22.410 9.039 -18.887 1.00 91.25 74 GLU A O 1
ATOM 605 N N . ASN A 1 75 ? 23.340 7.650 -20.390 1.00 92.19 75 ASN A N 1
ATOM 606 C CA . ASN A 1 75 ? 22.331 7.895 -21.417 1.00 92.19 75 ASN A CA 1
ATOM 607 C C . ASN A 1 75 ? 20.952 7.367 -21.000 1.00 92.19 75 ASN A C 1
ATOM 609 O O . ASN A 1 75 ? 19.950 8.056 -21.181 1.00 92.19 75 ASN A O 1
ATOM 613 N N . GLU A 1 76 ? 20.886 6.171 -20.414 1.00 93.19 76 GLU A N 1
ATOM 614 C CA . GLU A 1 76 ? 19.631 5.580 -19.939 1.00 93.19 76 GLU A CA 1
ATOM 615 C C . GLU A 1 76 ? 18.997 6.416 -18.820 1.00 93.19 76 GLU A C 1
ATOM 617 O O . GLU A 1 76 ? 17.809 6.734 -18.864 1.00 93.19 76 GLU A O 1
ATOM 622 N N . ILE A 1 77 ? 19.815 6.864 -17.869 1.00 91.94 77 ILE A N 1
ATOM 623 C CA . ILE A 1 77 ? 19.456 7.840 -16.837 1.00 91.94 77 ILE A CA 1
ATOM 624 C C . ILE A 1 77 ? 18.814 9.085 -17.453 1.00 91.94 77 ILE A C 1
ATOM 626 O O . ILE A 1 77 ? 17.748 9.510 -17.003 1.00 91.94 77 ILE A O 1
ATOM 630 N N . HIS A 1 78 ? 19.447 9.657 -18.478 1.00 90.31 78 HIS A N 1
ATOM 631 C CA . HIS A 1 78 ? 18.961 10.869 -19.126 1.00 90.31 78 HIS A CA 1
ATOM 632 C C . HIS A 1 78 ? 17.611 10.645 -19.824 1.00 90.31 78 HIS A C 1
ATOM 634 O O . HIS A 1 78 ? 16.705 11.477 -19.718 1.00 90.31 78 HIS A O 1
ATOM 640 N N . VAL A 1 79 ? 17.448 9.497 -20.490 1.00 90.38 79 VAL A N 1
ATOM 641 C CA . VAL A 1 79 ? 16.188 9.102 -21.135 1.00 90.38 79 VAL A CA 1
ATOM 642 C C . VAL A 1 79 ? 15.080 8.913 -20.099 1.00 90.38 79 VAL A C 1
ATOM 644 O O . VAL A 1 79 ? 13.984 9.443 -20.290 1.00 90.38 79 VAL A O 1
ATOM 647 N N . ILE A 1 80 ? 15.349 8.217 -18.992 1.00 92.12 80 ILE A N 1
ATOM 648 C CA . ILE A 1 80 ? 14.372 8.000 -17.915 1.00 92.12 80 ILE A CA 1
ATOM 649 C C . ILE A 1 80 ? 13.962 9.330 -17.283 1.00 92.12 80 ILE A C 1
ATOM 651 O O . ILE A 1 80 ? 12.770 9.567 -17.105 1.00 92.12 80 ILE A O 1
ATOM 655 N N . GLU A 1 81 ? 14.918 10.211 -16.981 1.00 89.44 81 GLU A N 1
ATOM 656 C CA . GLU A 1 81 ? 14.639 11.534 -16.413 1.00 89.44 81 GLU A CA 1
ATOM 657 C C . GLU A 1 81 ? 13.739 12.364 -17.338 1.00 89.44 81 GLU A C 1
ATOM 659 O O . GLU A 1 81 ? 12.694 12.851 -16.905 1.00 89.44 81 GLU A O 1
ATOM 664 N N . SER A 1 82 ? 14.102 12.481 -18.618 1.00 90.00 82 SER A N 1
ATOM 665 C CA . SER A 1 82 ? 13.320 13.228 -19.609 1.00 90.00 82 SER A CA 1
ATOM 666 C C . SER A 1 82 ? 11.912 12.647 -19.782 1.00 90.00 82 SER A C 1
ATOM 668 O O . SER A 1 82 ? 10.915 13.372 -19.743 1.00 90.00 82 SER A O 1
ATOM 670 N N . THR A 1 83 ? 11.812 11.320 -19.892 1.00 90.69 83 THR A N 1
ATOM 671 C CA . THR A 1 83 ? 10.534 10.616 -20.061 1.00 90.69 83 THR A CA 1
ATOM 672 C C . THR A 1 83 ? 9.638 10.798 -18.842 1.00 90.69 83 THR A C 1
ATOM 674 O O . THR A 1 83 ? 8.458 11.105 -18.988 1.00 90.69 83 THR A O 1
ATOM 677 N N . ALA A 1 84 ? 10.189 10.670 -17.635 1.00 90.94 84 ALA A N 1
ATOM 678 C CA . ALA A 1 84 ? 9.438 10.844 -16.399 1.00 90.94 84 ALA A CA 1
ATOM 679 C C . ALA A 1 84 ? 8.924 12.277 -16.231 1.00 90.94 84 ALA A C 1
ATOM 681 O O . ALA A 1 84 ? 7.780 12.457 -15.827 1.00 90.94 84 ALA A O 1
ATOM 682 N N . ILE A 1 85 ? 9.728 13.290 -16.571 1.00 89.56 85 ILE A N 1
ATOM 683 C CA . ILE A 1 85 ? 9.300 14.697 -16.533 1.00 89.56 85 ILE A CA 1
ATOM 684 C C . ILE A 1 85 ? 8.150 14.942 -17.516 1.00 89.56 85 ILE A C 1
ATOM 686 O O . ILE A 1 85 ? 7.176 15.604 -17.159 1.00 89.56 85 ILE A O 1
ATOM 690 N N . ASN A 1 86 ? 8.233 14.388 -18.728 1.00 88.00 86 ASN A N 1
ATOM 691 C CA . ASN A 1 86 ? 7.172 14.521 -19.725 1.00 88.00 86 ASN A CA 1
ATOM 692 C C . ASN A 1 86 ? 5.884 13.820 -19.274 1.00 88.00 86 ASN A C 1
ATOM 694 O O . ASN A 1 86 ? 4.824 14.435 -19.276 1.00 88.00 86 ASN A O 1
ATOM 698 N N . LEU A 1 87 ? 5.972 12.570 -18.816 1.00 88.44 87 LEU A N 1
ATOM 699 C CA . LEU A 1 87 ? 4.809 11.811 -18.342 1.00 88.44 87 LEU A CA 1
ATOM 700 C C . LEU A 1 87 ? 4.200 12.384 -17.056 1.00 88.44 87 LEU A C 1
ATOM 702 O O . LEU A 1 87 ? 3.017 12.208 -16.803 1.00 88.44 87 LEU A O 1
ATOM 706 N N . ALA A 1 88 ? 4.988 13.079 -16.236 1.00 88.44 88 ALA A N 1
ATOM 707 C CA . ALA A 1 88 ? 4.506 13.744 -15.031 1.00 88.44 88 ALA A CA 1
ATOM 708 C C . ALA A 1 88 ? 4.019 15.184 -15.285 1.00 88.44 88 ALA A C 1
ATOM 710 O O . ALA A 1 88 ? 3.630 15.883 -14.343 1.00 88.44 88 ALA A O 1
ATOM 711 N N . ASN A 1 89 ? 4.034 15.655 -16.535 1.00 88.25 89 ASN A N 1
ATOM 712 C CA . ASN A 1 89 ? 3.440 16.932 -16.898 1.00 88.25 89 ASN A CA 1
ATOM 713 C C . ASN A 1 89 ? 1.912 16.839 -16.776 1.00 88.25 89 ASN A C 1
ATOM 715 O O . ASN A 1 89 ? 1.271 16.016 -17.428 1.00 88.25 89 ASN A O 1
ATOM 719 N N . LEU A 1 90 ? 1.326 17.713 -15.954 1.00 83.00 90 LEU A N 1
ATOM 720 C CA . LEU A 1 90 ? -0.109 17.701 -15.673 1.00 83.00 90 LEU A CA 1
ATOM 721 C C . LEU A 1 90 ? -0.963 17.922 -16.926 1.00 83.00 90 LEU A C 1
ATOM 723 O O . LEU A 1 90 ? -2.051 17.366 -16.992 1.00 83.00 90 LEU A O 1
ATOM 727 N N . ASP A 1 91 ? -0.480 18.675 -17.918 1.00 83.31 91 ASP A N 1
ATOM 728 C CA . ASP A 1 91 ? -1.209 18.883 -19.173 1.00 83.31 91 ASP A CA 1
ATOM 729 C C . ASP A 1 91 ? -1.252 17.601 -20.014 1.00 83.31 91 ASP A C 1
ATOM 731 O O . ASP A 1 91 ? -2.267 17.310 -20.644 1.00 83.31 91 ASP A O 1
ATOM 735 N N . ILE A 1 92 ? -0.165 16.819 -20.008 1.00 81.62 92 ILE A N 1
ATOM 736 C CA . ILE A 1 92 ? -0.098 15.519 -20.691 1.00 81.62 92 ILE A CA 1
ATOM 737 C C . ILE A 1 92 ? -1.028 14.532 -19.985 1.00 81.62 92 ILE A C 1
ATOM 739 O O . ILE A 1 92 ? -1.902 13.964 -20.632 1.00 81.62 92 ILE A O 1
ATOM 743 N N . LEU A 1 93 ? -0.928 14.417 -18.657 1.00 81.06 93 LEU A N 1
ATOM 744 C CA . LEU A 1 93 ? -1.812 13.555 -17.866 1.00 81.06 93 LEU A CA 1
ATOM 745 C C . LEU A 1 93 ? -3.285 13.948 -18.007 1.00 81.06 93 LEU A C 1
ATOM 747 O O . LEU A 1 93 ? -4.155 13.082 -18.054 1.00 81.06 93 LEU A O 1
ATOM 751 N N . PHE A 1 94 ? -3.576 15.250 -18.073 1.00 81.81 94 PHE A N 1
ATOM 752 C CA . PHE A 1 94 ? -4.933 15.724 -18.289 1.00 81.81 94 PHE A CA 1
ATOM 753 C C . PHE A 1 94 ? -5.436 15.311 -19.669 1.00 81.81 94 PHE A C 1
ATOM 755 O O . PHE A 1 94 ? -6.512 14.744 -19.748 1.00 81.81 94 PHE A O 1
ATOM 762 N N . ARG A 1 95 ? -4.657 15.506 -20.738 1.00 79.19 95 ARG A N 1
ATOM 763 C CA . ARG A 1 95 ? -5.053 15.086 -22.094 1.00 79.19 95 ARG A CA 1
ATOM 764 C C . ARG A 1 95 ? -5.212 13.575 -22.235 1.00 79.19 95 ARG A C 1
ATOM 766 O O . ARG A 1 95 ? -6.100 13.136 -22.950 1.00 79.19 95 ARG A O 1
ATOM 773 N N . GLU A 1 96 ? -4.361 12.789 -21.579 1.00 74.31 96 GLU A N 1
ATOM 774 C CA . GLU A 1 96 ? -4.437 11.324 -21.616 1.00 74.31 96 GLU A CA 1
ATOM 775 C C . GLU A 1 96 ? -5.649 10.781 -20.851 1.00 74.31 96 GLU A C 1
ATOM 777 O O . GLU A 1 96 ? -6.238 9.788 -21.269 1.00 74.31 96 GLU A O 1
ATOM 782 N N . LYS A 1 97 ? -6.026 11.413 -19.732 1.00 70.88 97 LYS A N 1
ATOM 783 C CA . LYS A 1 97 ? -7.166 10.974 -18.907 1.00 70.88 97 LYS A CA 1
ATOM 784 C C . LYS A 1 97 ? -8.498 11.603 -19.297 1.00 70.88 97 LYS A C 1
ATOM 786 O O . LYS A 1 97 ? -9.541 11.007 -19.059 1.00 70.88 97 LYS A O 1
ATOM 791 N N . TYR A 1 98 ? -8.456 12.819 -19.818 1.00 63.66 98 TYR A N 1
ATOM 792 C CA . TYR A 1 98 ? -9.605 13.651 -20.144 1.00 63.66 98 TYR A CA 1
ATOM 793 C C . TYR A 1 98 ? -9.468 14.065 -21.606 1.00 63.66 98 TYR A C 1
ATOM 795 O O . TYR A 1 98 ? -9.127 15.201 -21.938 1.00 63.66 98 TYR A O 1
ATOM 803 N N . THR A 1 99 ? -9.680 13.096 -22.488 1.00 54.75 99 THR A N 1
ATOM 804 C CA . THR A 1 99 ? -9.935 13.357 -23.900 1.00 54.75 99 THR A CA 1
ATOM 805 C C . THR A 1 99 ? -11.299 14.033 -24.047 1.00 54.75 99 THR A C 1
ATOM 807 O O . THR A 1 99 ? -12.204 13.769 -23.256 1.00 54.75 99 THR A O 1
ATOM 810 N N . ASP A 1 100 ? -11.471 14.885 -25.065 1.00 54.31 100 ASP A N 1
ATOM 811 C CA . ASP A 1 100 ? -12.780 15.487 -25.396 1.00 54.31 100 ASP A CA 1
ATOM 812 C C . ASP A 1 100 ? -13.866 14.420 -25.650 1.00 54.31 100 ASP A C 1
ATOM 814 O O . ASP A 1 100 ? -15.064 14.685 -25.520 1.00 54.31 100 ASP A O 1
ATOM 818 N N . ASP A 1 101 ? -13.445 13.189 -25.946 1.00 46.75 101 ASP A N 1
ATOM 819 C CA . ASP A 1 101 ? -14.309 12.024 -26.006 1.00 46.75 101 ASP A CA 1
ATOM 820 C C . ASP A 1 101 ? -14.695 11.568 -24.594 1.00 46.75 101 ASP A C 1
ATOM 822 O O . ASP A 1 101 ? -13.983 10.822 -23.927 1.00 46.75 101 ASP A O 1
ATOM 826 N N . VAL A 1 102 ? -15.879 12.025 -24.186 1.00 49.66 102 VAL A N 1
ATOM 827 C CA . VAL A 1 102 ? -16.715 11.473 -23.116 1.00 49.66 102 VAL A CA 1
ATOM 828 C C . VAL A 1 102 ? -16.062 11.524 -21.731 1.00 49.66 102 VAL A C 1
ATOM 830 O O . VAL A 1 102 ? -15.511 10.554 -21.217 1.00 49.66 102 VAL A O 1
ATOM 833 N N . VAL A 1 103 ? -16.254 12.657 -21.050 1.00 52.00 103 VAL A N 1
ATOM 834 C CA . VAL A 1 103 ? -16.213 12.706 -19.583 1.00 52.00 103 VAL A CA 1
ATOM 835 C C . VAL A 1 103 ? -17.379 11.861 -19.063 1.00 52.00 103 VAL A C 1
ATOM 837 O O . VAL A 1 103 ? -18.446 12.385 -18.742 1.00 52.00 103 VAL A O 1
ATOM 840 N N . GLU A 1 104 ? -17.213 10.541 -18.991 1.00 50.69 104 GLU A N 1
ATOM 841 C CA . GLU A 1 104 ? -18.038 9.772 -18.069 1.00 50.69 104 GLU A CA 1
ATOM 842 C C . GLU A 1 104 ? -17.755 10.334 -16.667 1.00 50.69 104 GLU A C 1
ATOM 844 O O . GLU A 1 104 ? -16.586 10.497 -16.290 1.00 50.69 104 GLU A O 1
ATOM 849 N N . PRO A 1 105 ? -18.791 10.726 -15.904 1.00 54.84 105 PRO A N 1
ATOM 850 C CA . PRO A 1 105 ? -18.590 11.269 -14.573 1.00 54.84 105 PRO A CA 1
ATOM 851 C C . PRO A 1 105 ? -17.732 10.299 -13.763 1.00 54.84 105 PRO A C 1
ATOM 853 O O . PRO A 1 105 ? -18.012 9.105 -13.731 1.00 54.84 105 PRO A O 1
ATOM 856 N N . TYR A 1 106 ? -16.683 10.808 -13.115 1.00 54.41 106 TYR A N 1
ATOM 857 C CA . TYR A 1 106 ? -15.768 10.011 -12.302 1.00 54.41 106 TYR A CA 1
ATOM 858 C C . TYR A 1 106 ? -16.533 9.235 -11.211 1.00 54.41 106 TYR A C 1
ATOM 860 O O . TYR A 1 106 ? -16.785 9.744 -10.116 1.00 54.41 106 TYR A O 1
ATOM 868 N N . THR A 1 107 ? -16.865 7.975 -11.494 1.00 58.59 107 THR A N 1
ATOM 869 C CA . THR A 1 107 ? -17.545 7.048 -10.573 1.00 58.59 107 THR A CA 1
ATOM 870 C C . THR A 1 107 ? -16.623 6.574 -9.451 1.00 58.59 107 THR A C 1
ATOM 872 O O . THR A 1 107 ? -17.079 6.007 -8.459 1.00 58.59 107 THR A O 1
ATOM 875 N N . GLY A 1 108 ? -15.316 6.854 -9.536 1.00 65.94 108 GLY A N 1
ATOM 876 C CA . GLY A 1 108 ? -14.341 6.472 -8.514 1.00 65.94 108 GLY A CA 1
ATOM 877 C C . GLY A 1 108 ? -14.688 7.001 -7.119 1.00 65.94 108 GLY A C 1
ATOM 878 O O . GLY A 1 108 ? -14.430 6.321 -6.128 1.00 65.94 108 GLY A O 1
ATOM 879 N N . LEU A 1 109 ? -15.338 8.169 -7.018 1.00 68.75 109 LEU A N 1
ATOM 880 C CA . LEU A 1 109 ? -15.811 8.696 -5.734 1.00 68.75 109 LEU A CA 1
ATOM 881 C C . LEU A 1 109 ? -16.941 7.840 -5.144 1.00 68.75 109 LEU A C 1
ATOM 883 O O . LEU A 1 109 ? -16.971 7.622 -3.935 1.00 68.75 109 LEU A O 1
ATOM 887 N N . GLU A 1 110 ? -17.867 7.374 -5.978 1.00 75.25 110 GLU A N 1
ATOM 888 C CA . GLU A 1 110 ? -18.995 6.535 -5.566 1.00 75.25 110 GLU A CA 1
ATOM 889 C C . GLU A 1 110 ? -18.507 5.147 -5.160 1.00 75.25 110 GLU A C 1
ATOM 891 O O . GLU A 1 110 ? -18.850 4.683 -4.076 1.00 75.25 110 GLU A O 1
ATOM 896 N N . ILE A 1 111 ? -17.599 4.557 -5.943 1.00 75.56 111 ILE A N 1
ATOM 897 C CA . ILE A 1 111 ? -16.952 3.278 -5.622 1.00 75.56 111 ILE A CA 1
ATOM 898 C C . ILE A 1 111 ? -16.185 3.378 -4.297 1.00 75.56 111 ILE A C 1
ATOM 900 O O . ILE A 1 111 ?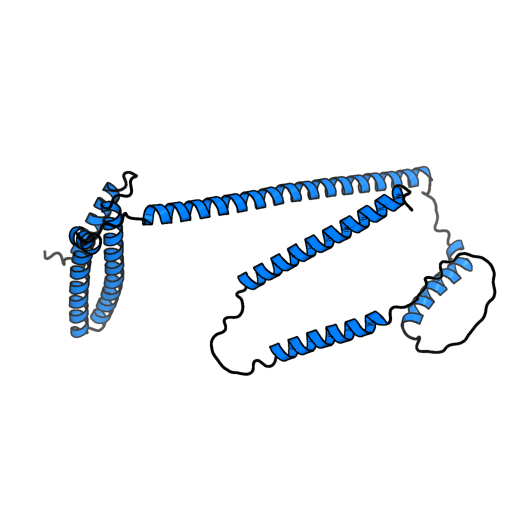 -16.251 2.479 -3.459 1.00 75.56 111 ILE A O 1
ATOM 904 N N . GLU A 1 112 ? -15.452 4.468 -4.064 1.00 74.75 112 GLU A N 1
ATOM 905 C CA . GLU A 1 112 ? -14.701 4.646 -2.820 1.00 74.75 112 GLU A CA 1
ATOM 906 C C . GLU A 1 112 ? -15.617 4.926 -1.620 1.00 74.75 112 GLU A C 1
ATOM 908 O O . GLU A 1 112 ? -15.343 4.438 -0.523 1.00 74.75 112 GLU A O 1
ATOM 913 N N . LYS A 1 113 ? -16.724 5.657 -1.813 1.00 79.81 113 LYS A N 1
ATOM 914 C CA . LYS A 1 113 ? -17.773 5.811 -0.792 1.00 79.81 113 LYS A CA 1
ATOM 915 C C . LYS A 1 113 ? -18.411 4.469 -0.449 1.00 79.81 113 LYS A C 1
ATOM 917 O O . LYS A 1 113 ? -18.592 4.184 0.729 1.00 79.81 113 LYS A O 1
ATOM 922 N N . GLU A 1 114 ? -18.705 3.636 -1.444 1.00 82.44 114 GLU A N 1
ATOM 923 C CA . GLU A 1 114 ? -19.259 2.300 -1.230 1.00 82.44 114 GLU A CA 1
ATOM 924 C C . GLU A 1 114 ? -18.266 1.400 -0.483 1.00 82.44 114 GLU A C 1
ATOM 926 O O . GLU A 1 114 ? -18.645 0.739 0.481 1.00 82.44 114 GLU A O 1
ATOM 931 N N . LYS A 1 115 ? -16.977 1.432 -0.852 1.00 84.31 115 LYS A N 1
ATOM 932 C CA . LYS A 1 115 ? -15.915 0.711 -0.130 1.00 84.31 115 LYS A CA 1
ATOM 933 C C . LYS A 1 115 ? -15.785 1.168 1.324 1.00 84.31 115 LYS A C 1
ATOM 935 O O . LYS A 1 115 ? -15.689 0.324 2.208 1.00 84.31 115 LYS A O 1
ATOM 940 N N . ARG A 1 116 ? -15.807 2.481 1.587 1.00 83.62 116 ARG A N 1
ATOM 941 C CA . ARG A 1 116 ? -15.770 3.022 2.959 1.00 83.62 116 ARG A CA 1
ATOM 942 C C . ARG A 1 116 ? -16.997 2.610 3.761 1.00 83.62 116 ARG A C 1
ATOM 944 O O . ARG A 1 116 ? -16.839 2.177 4.893 1.00 83.62 116 ARG A O 1
ATOM 951 N N . LYS A 1 117 ? -18.186 2.672 3.160 1.00 90.12 117 LYS A N 1
ATOM 952 C CA . LYS A 1 117 ? -19.432 2.250 3.806 1.00 90.12 117 LYS A CA 1
ATOM 953 C C . LYS A 1 117 ? -19.409 0.760 4.162 1.00 90.12 117 LYS A C 1
ATOM 955 O O . LYS A 1 117 ? -19.727 0.412 5.290 1.00 90.12 117 LYS A O 1
ATOM 960 N N . LYS A 1 118 ? -18.957 -0.107 3.245 1.00 87.69 118 LYS A N 1
ATOM 961 C CA . LYS A 1 118 ? -18.780 -1.546 3.517 1.00 87.69 118 LYS A CA 1
ATOM 962 C C . LYS A 1 118 ? -17.794 -1.796 4.662 1.00 87.69 118 LYS A C 1
ATOM 964 O O . LYS A 1 118 ? -18.070 -2.619 5.526 1.00 87.69 118 LYS A O 1
ATOM 969 N N . LEU A 1 119 ? -16.682 -1.059 4.694 1.00 87.81 119 LEU A N 1
ATOM 970 C CA . LEU A 1 119 ? -15.688 -1.171 5.762 1.00 87.81 119 LEU A CA 1
ATOM 971 C C . LEU A 1 119 ? -16.236 -0.698 7.121 1.00 87.81 119 LEU A C 1
ATOM 973 O O . LEU A 1 119 ? -16.003 -1.348 8.134 1.00 87.81 119 LEU A O 1
ATOM 977 N N . GLU A 1 120 ? -16.978 0.411 7.157 1.00 88.88 120 GLU A N 1
ATOM 978 C CA . GLU A 1 120 ? -17.628 0.908 8.378 1.00 88.88 120 GLU A CA 1
ATOM 979 C C . GLU A 1 120 ? -18.680 -0.079 8.906 1.00 88.88 120 GLU A C 1
ATOM 981 O O . GLU A 1 120 ? -18.709 -0.353 10.106 1.00 88.88 120 GLU A O 1
ATOM 986 N N . GLU A 1 121 ? -19.489 -0.671 8.020 1.00 88.44 121 GLU A N 1
ATOM 987 C CA . GLU A 1 121 ? -20.455 -1.720 8.375 1.00 88.44 121 GLU A CA 1
ATOM 988 C C . GLU A 1 121 ? -19.763 -2.974 8.943 1.00 88.44 121 GLU A C 1
ATOM 990 O O . GLU A 1 121 ? -20.252 -3.573 9.902 1.00 88.44 121 GLU A O 1
ATOM 995 N N . GLU A 1 122 ? -18.609 -3.367 8.397 1.00 87.19 122 GLU A N 1
ATOM 996 C CA . GLU A 1 122 ? -17.817 -4.499 8.894 1.00 87.19 122 GLU A CA 1
ATOM 997 C C . GLU A 1 122 ? -17.202 -4.215 10.275 1.00 87.19 122 GLU A C 1
ATOM 999 O O . GLU A 1 122 ? -17.294 -5.049 11.181 1.00 87.19 122 GLU A O 1
ATOM 1004 N N . ILE A 1 123 ? -16.655 -3.011 10.481 1.00 86.44 123 ILE A N 1
ATOM 1005 C CA . ILE A 1 123 ? -16.147 -2.558 11.786 1.00 86.44 123 ILE A CA 1
ATOM 1006 C C . ILE A 1 123 ? -17.273 -2.539 12.826 1.00 86.44 123 ILE A C 1
ATOM 1008 O O . ILE A 1 123 ? -17.074 -2.966 13.966 1.00 86.44 123 ILE A O 1
ATOM 1012 N N . GLN A 1 124 ? -18.464 -2.069 12.450 1.00 90.50 124 GLN A N 1
ATOM 1013 C CA . GLN A 1 124 ? -19.610 -2.036 13.352 1.00 90.50 124 GLN A CA 1
ATOM 1014 C C . GLN A 1 124 ? -20.042 -3.449 13.770 1.00 90.50 124 GLN A C 1
ATOM 1016 O O . GLN A 1 124 ? -20.199 -3.699 14.966 1.00 90.50 124 GLN A O 1
ATOM 1021 N N . LYS A 1 125 ? -20.136 -4.392 12.822 1.00 90.69 125 LYS A N 1
ATOM 1022 C CA . LYS A 1 125 ? -20.436 -5.804 13.119 1.00 90.69 125 LYS A CA 1
ATOM 1023 C C . LYS A 1 125 ? -19.397 -6.431 14.050 1.00 90.69 125 LYS A C 1
ATOM 1025 O O . LYS A 1 125 ? -19.765 -7.096 15.015 1.00 90.69 125 LYS A O 1
ATOM 1030 N N . MET A 1 126 ? -18.108 -6.185 13.814 1.00 86.69 126 MET A N 1
ATOM 1031 C CA . MET A 1 126 ? -17.033 -6.664 14.694 1.00 86.69 126 MET A CA 1
ATOM 1032 C C . MET A 1 126 ? -17.172 -6.130 16.126 1.00 86.69 126 MET A C 1
ATOM 1034 O O . MET A 1 126 ? -17.049 -6.895 17.083 1.00 86.69 126 MET A O 1
ATOM 1038 N N . ASN A 1 127 ? -17.493 -4.844 16.286 1.00 87.88 127 ASN A N 1
ATOM 1039 C CA . ASN A 1 127 ? -17.699 -4.236 17.603 1.00 87.88 127 ASN A CA 1
ATOM 1040 C C . ASN A 1 127 ? -18.927 -4.807 18.334 1.00 87.88 127 ASN A C 1
ATOM 1042 O O . ASN A 1 127 ? -18.899 -4.982 19.554 1.00 87.88 127 ASN A O 1
ATOM 1046 N N . GLU A 1 128 ? -20.010 -5.102 17.612 1.00 89.94 128 GLU A N 1
ATOM 1047 C CA . GLU A 1 128 ? -21.210 -5.732 18.175 1.00 89.94 128 GLU A CA 1
ATOM 1048 C C . GLU A 1 128 ? -20.913 -7.151 18.682 1.00 89.94 128 GLU A C 1
ATOM 1050 O O . GLU A 1 128 ? -21.270 -7.482 19.817 1.00 89.94 128 GLU A O 1
ATOM 1055 N N . ILE A 1 129 ? -20.176 -7.948 17.900 1.00 89.44 129 ILE A N 1
ATOM 1056 C CA . ILE A 1 129 ? -19.728 -9.292 18.295 1.00 89.44 129 ILE A CA 1
ATOM 1057 C C . ILE A 1 129 ? -18.821 -9.219 19.532 1.00 89.44 129 ILE A C 1
ATOM 1059 O O . ILE A 1 129 ? -19.031 -9.952 20.501 1.00 89.44 129 ILE A O 1
ATOM 1063 N N . GLU A 1 130 ? -17.846 -8.307 19.557 1.00 85.69 130 GLU A N 1
ATOM 1064 C CA . GLU A 1 130 ? -16.942 -8.156 20.704 1.00 85.69 130 GLU A CA 1
ATOM 1065 C C . GLU A 1 130 ? -17.698 -7.760 21.987 1.00 85.69 130 GLU A C 1
ATOM 1067 O O . GLU A 1 130 ? -17.419 -8.270 23.079 1.00 85.69 130 GLU A O 1
ATOM 1072 N N . ASN A 1 131 ? -18.696 -6.881 21.870 1.00 89.75 131 ASN A N 1
ATOM 1073 C CA . ASN A 1 131 ? -19.542 -6.489 22.995 1.00 89.75 131 ASN A CA 1
ATOM 1074 C C . ASN A 1 131 ? -20.418 -7.645 23.497 1.00 89.75 131 ASN A C 1
ATOM 1076 O O . ASN A 1 131 ? -20.542 -7.817 24.715 1.00 89.75 131 ASN A O 1
ATOM 1080 N N . ALA A 1 132 ? -20.973 -8.464 22.599 1.00 88.50 132 ALA A N 1
ATOM 1081 C CA . ALA A 1 132 ? -21.727 -9.659 22.970 1.00 88.50 132 ALA A CA 1
ATOM 1082 C C . ALA A 1 132 ? -20.853 -10.651 23.761 1.00 88.50 132 ALA A C 1
ATOM 1084 O O . ALA A 1 132 ? -21.233 -11.059 24.864 1.00 88.50 132 ALA A O 1
ATOM 1085 N N . ILE A 1 133 ? -19.631 -10.924 23.283 1.00 88.38 133 ILE A N 1
ATOM 1086 C CA . ILE A 1 133 ? -18.655 -11.789 23.968 1.00 88.38 133 ILE A CA 1
ATOM 1087 C C . ILE A 1 133 ? -18.321 -11.243 25.366 1.00 88.38 133 ILE A C 1
ATOM 1089 O O . ILE A 1 133 ? -18.290 -11.995 26.345 1.00 88.38 133 ILE A O 1
ATOM 1093 N N . LYS A 1 134 ? -18.114 -9.926 25.512 1.00 89.56 134 LYS A N 1
ATOM 1094 C CA . LYS A 1 134 ? -17.848 -9.298 26.824 1.00 89.56 134 LYS A CA 1
ATOM 1095 C C . LYS A 1 134 ? -19.015 -9.462 27.801 1.00 89.56 134 LYS A C 1
ATOM 1097 O O . LYS A 1 134 ? -18.782 -9.663 28.997 1.00 89.56 134 LYS A O 1
ATOM 1102 N N . ILE A 1 135 ? -20.259 -9.355 27.331 1.00 87.50 135 ILE A N 1
ATOM 1103 C CA . ILE A 1 135 ? -21.457 -9.540 28.166 1.00 87.50 135 ILE A CA 1
ATOM 1104 C C . ILE A 1 135 ? -21.575 -11.001 28.611 1.00 87.50 135 ILE A C 1
ATOM 1106 O O . ILE A 1 135 ? -21.829 -11.264 29.788 1.00 87.50 135 ILE A O 1
ATOM 1110 N N . GLU A 1 136 ? -21.352 -11.947 27.704 1.00 82.25 136 GLU A N 1
ATOM 1111 C CA . GLU A 1 136 ? -21.432 -13.377 27.996 1.00 82.25 136 GLU A CA 1
AT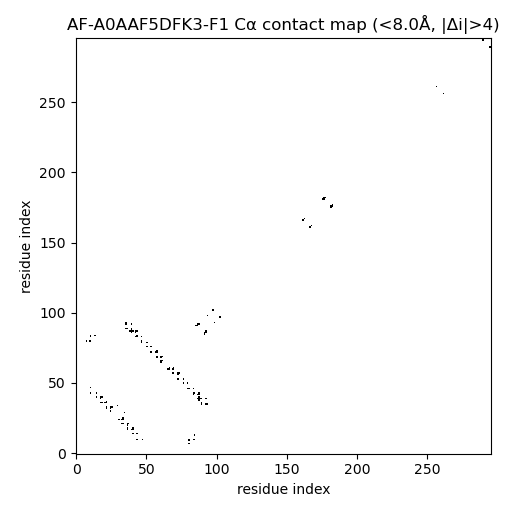OM 1112 C C . GLU A 1 136 ? -20.352 -13.821 28.992 1.00 82.25 136 GLU A C 1
ATOM 1114 O O . GLU A 1 136 ? -20.659 -14.443 30.012 1.00 82.25 136 GLU A O 1
ATOM 1119 N N . GLN A 1 137 ? -19.107 -13.374 28.807 1.00 85.75 137 GLN A N 1
ATOM 1120 C CA . GLN A 1 137 ? -18.026 -13.622 29.767 1.00 85.75 137 GLN A CA 1
ATOM 1121 C C . GLN A 1 137 ? -18.337 -13.061 31.162 1.00 85.75 137 GLN A C 1
ATOM 1123 O O . GLN A 1 137 ? -18.006 -13.692 32.169 1.00 85.75 137 GLN A O 1
ATOM 1128 N N . LYS A 1 138 ? -18.987 -11.891 31.256 1.00 86.38 138 LYS A N 1
ATOM 1129 C CA . LYS A 1 138 ? -19.437 -11.337 32.545 1.00 86.38 138 LYS A CA 1
ATOM 1130 C C . LYS A 1 138 ? -20.518 -12.205 33.195 1.00 86.38 138 LYS A C 1
ATOM 1132 O O . LYS A 1 138 ? -20.452 -12.418 34.405 1.00 86.38 138 LYS A O 1
ATOM 1137 N N . LYS A 1 139 ? -21.476 -12.732 32.421 1.00 86.88 139 LYS A N 1
ATOM 1138 C CA . LYS A 1 139 ? -22.508 -13.654 32.931 1.00 86.88 139 LYS A CA 1
ATOM 1139 C C . LYS A 1 139 ? -21.888 -14.947 33.467 1.00 86.88 139 LYS A C 1
ATOM 1141 O O . LYS A 1 139 ? -22.194 -15.328 34.594 1.00 86.88 139 LYS A O 1
ATOM 1146 N N . ILE A 1 140 ? -20.962 -15.554 32.721 1.00 81.31 140 ILE A N 1
ATOM 1147 C CA . ILE A 1 140 ? -20.251 -16.777 33.134 1.00 81.31 140 ILE A CA 1
ATOM 1148 C C . ILE A 1 140 ? -19.447 -16.537 34.419 1.00 81.31 140 ILE A C 1
ATOM 1150 O O . ILE A 1 140 ? -19.496 -17.346 35.346 1.00 81.31 140 ILE A O 1
ATOM 1154 N N . LYS A 1 141 ? -18.730 -15.407 34.522 1.00 85.00 141 LYS A N 1
ATOM 1155 C CA . LYS A 1 141 ? -17.997 -15.048 35.750 1.00 85.00 141 LYS A CA 1
ATOM 1156 C C . LYS A 1 141 ? -18.928 -14.929 36.955 1.00 85.00 141 LYS A C 1
ATOM 1158 O O . LYS A 1 141 ? -18.637 -15.526 37.987 1.00 85.00 141 LYS A O 1
ATOM 1163 N N . LYS A 1 142 ? -20.060 -14.237 36.801 1.00 86.81 142 LYS A N 1
ATOM 1164 C CA . LYS A 1 142 ? -21.051 -14.080 37.872 1.00 86.81 142 LYS A CA 1
ATOM 1165 C C . LYS A 1 142 ? -21.636 -15.427 38.316 1.00 86.81 142 LYS A C 1
ATOM 1167 O O . LYS A 1 142 ? -21.699 -15.695 39.510 1.00 86.81 142 LYS A O 1
ATOM 1172 N N . GLN A 1 143 ? -21.989 -16.304 37.374 1.00 84.31 143 GLN A N 1
ATOM 1173 C CA . GLN A 1 143 ? -22.478 -17.653 37.689 1.00 84.31 143 GLN A CA 1
ATOM 1174 C C . GLN A 1 143 ? -21.429 -18.497 38.431 1.00 84.31 143 GLN A C 1
ATOM 1176 O O . GLN A 1 143 ? -21.756 -19.183 39.398 1.00 84.31 143 GLN A O 1
ATOM 1181 N N . ASN A 1 144 ? -20.159 -18.419 38.024 1.00 82.88 144 ASN A N 1
ATOM 1182 C CA . ASN A 1 144 ? -19.069 -19.126 38.697 1.00 82.88 144 ASN A CA 1
ATOM 1183 C C . ASN A 1 144 ? -18.812 -18.602 40.118 1.00 82.88 144 ASN A C 1
ATOM 1185 O O . ASN A 1 144 ? -18.532 -19.395 41.017 1.00 82.88 144 ASN A O 1
ATOM 1189 N N . GLU A 1 145 ? -18.906 -17.290 40.339 1.00 86.62 145 GLU A N 1
ATOM 1190 C CA . GLU A 1 145 ? -18.818 -16.692 41.678 1.00 86.62 145 GLU A CA 1
ATOM 1191 C C . GLU A 1 145 ? -19.979 -17.147 42.573 1.00 86.62 145 GLU A C 1
ATOM 1193 O O . GLU A 1 145 ? -19.748 -17.576 43.702 1.00 86.62 145 GLU A O 1
ATOM 1198 N N . GLU A 1 146 ? -21.210 -17.163 42.050 1.00 83.75 146 GLU A N 1
ATOM 1199 C CA . GLU A 1 146 ? -22.385 -17.662 42.775 1.00 83.75 146 GLU A CA 1
ATOM 1200 C C . GLU A 1 146 ? -22.271 -19.156 43.127 1.00 83.75 146 GLU A C 1
ATOM 1202 O O . GLU A 1 146 ? -22.655 -19.563 44.228 1.00 83.75 146 GLU A O 1
ATOM 1207 N N . MET A 1 147 ? -21.725 -19.991 42.233 1.00 79.75 147 MET A N 1
ATOM 1208 C CA . MET A 1 147 ? -21.471 -21.407 42.533 1.00 79.75 147 MET A CA 1
ATOM 1209 C C . MET A 1 147 ? -20.411 -21.587 43.621 1.00 79.75 147 MET A C 1
ATOM 1211 O O . MET A 1 147 ? -20.640 -22.354 44.557 1.00 79.75 147 MET A O 1
ATOM 1215 N N . LYS A 1 148 ? -19.290 -20.858 43.540 1.00 83.94 148 LYS A N 1
ATOM 1216 C CA . LYS A 1 148 ? -18.233 -20.905 44.564 1.00 83.94 148 LYS A CA 1
ATOM 1217 C C . LYS A 1 148 ? -18.756 -20.497 45.937 1.00 83.94 148 LYS A C 1
ATOM 1219 O O . LYS A 1 148 ? -18.421 -21.138 46.931 1.00 83.94 148 LYS A O 1
ATOM 1224 N N . GLU A 1 149 ? -19.613 -19.480 46.001 1.00 82.62 149 GLU A N 1
ATOM 1225 C CA . GLU A 1 149 ? -20.210 -19.051 47.265 1.00 82.62 149 GLU A CA 1
ATOM 1226 C C . GLU A 1 149 ? -21.189 -20.099 47.818 1.00 82.62 149 GLU A C 1
ATOM 1228 O O . GLU A 1 149 ? -21.140 -20.438 49.001 1.00 82.62 149 GLU A O 1
ATOM 1233 N N . LYS A 1 150 ? -22.018 -20.717 46.962 1.00 80.69 150 LYS A N 1
ATOM 1234 C CA . LYS A 1 150 ? -22.890 -21.834 47.372 1.00 80.69 150 LYS A CA 1
ATOM 1235 C C . LYS A 1 150 ? -22.096 -23.031 47.901 1.00 80.69 150 LYS A C 1
ATOM 1237 O O . LYS A 1 150 ? -22.520 -23.650 48.878 1.00 80.69 150 LYS A O 1
ATOM 1242 N N . GLU A 1 151 ? -20.972 -23.378 47.278 1.00 76.62 151 GLU A N 1
ATOM 1243 C CA . GLU A 1 151 ? -20.086 -24.443 47.764 1.00 76.62 151 GLU A CA 1
ATOM 1244 C C . GLU A 1 151 ? -19.450 -24.091 49.109 1.00 76.62 151 GLU A C 1
ATOM 1246 O O . GLU A 1 151 ? -19.441 -24.928 50.013 1.00 76.62 151 GLU A O 1
ATOM 1251 N N . ARG A 1 152 ? -19.005 -22.841 49.283 1.00 80.00 152 ARG A N 1
ATOM 1252 C CA . ARG A 1 152 ? -18.454 -22.348 50.549 1.00 80.00 152 ARG A CA 1
ATOM 1253 C C . ARG A 1 152 ? -19.477 -22.423 51.684 1.00 80.00 152 ARG A C 1
ATOM 1255 O O . ARG A 1 152 ? -19.156 -22.925 52.758 1.00 80.00 152 ARG A O 1
ATOM 1262 N N . ILE A 1 153 ? -20.721 -22.013 51.431 1.00 81.38 153 ILE A N 1
ATOM 1263 C CA . ILE A 1 153 ? -21.824 -22.124 52.399 1.00 81.38 153 ILE A CA 1
ATOM 1264 C C . ILE A 1 153 ? -22.126 -23.595 52.724 1.00 81.38 153 ILE A C 1
ATOM 1266 O O . ILE A 1 153 ? -22.338 -23.935 53.887 1.00 81.38 153 ILE A O 1
ATOM 1270 N N . LYS A 1 154 ? -22.135 -24.493 51.727 1.00 76.94 154 LYS A N 1
ATOM 1271 C CA . LYS A 1 154 ? -22.336 -25.936 51.962 1.00 76.94 154 LYS A CA 1
ATOM 1272 C C . LYS A 1 154 ? -21.228 -26.543 52.821 1.00 76.94 154 LYS A C 1
ATOM 1274 O O . LYS A 1 154 ? -21.527 -27.409 53.637 1.00 76.94 154 LYS A O 1
ATOM 1279 N N . LEU A 1 155 ? -19.977 -26.127 52.624 1.00 74.69 155 LEU A N 1
ATOM 1280 C CA . LEU A 1 155 ? -18.846 -26.605 53.415 1.00 74.69 155 LEU A CA 1
ATOM 1281 C C . LEU A 1 155 ? -18.953 -26.130 54.869 1.00 74.69 155 LEU A C 1
ATOM 1283 O O . LEU A 1 155 ? -18.899 -26.958 55.769 1.00 74.69 155 LEU A O 1
ATOM 1287 N N . LEU A 1 156 ? -19.238 -24.841 55.085 1.00 78.12 156 LEU A N 1
ATOM 1288 C CA . LEU A 1 156 ? -19.450 -24.285 56.427 1.00 78.12 156 LEU A CA 1
ATOM 1289 C C . LEU A 1 156 ? -20.578 -25.004 57.179 1.00 78.12 156 LEU A C 1
ATOM 1291 O O . LEU A 1 156 ? -20.398 -25.380 58.330 1.00 78.12 156 LEU A O 1
ATOM 1295 N N . LYS A 1 157 ? -21.706 -25.283 56.512 1.00 76.94 157 LYS A N 1
ATOM 1296 C CA . LYS A 1 157 ? -22.811 -26.053 57.111 1.00 76.94 157 LYS A CA 1
ATOM 1297 C C . LYS A 1 157 ? -22.434 -27.497 57.445 1.00 76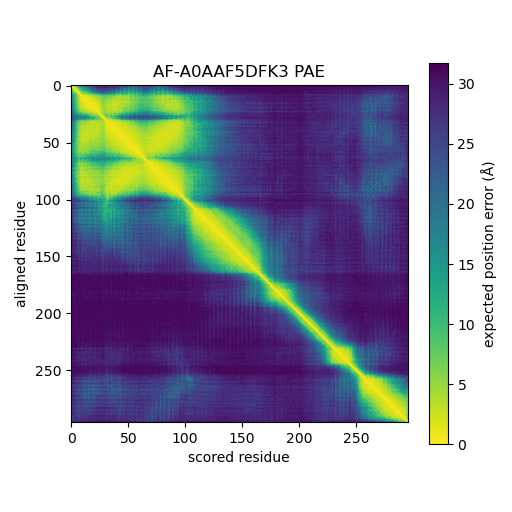.94 157 LYS A C 1
ATOM 1299 O O . LYS A 1 157 ? -22.969 -28.056 58.394 1.00 76.94 157 LYS A O 1
ATOM 1304 N N . LYS A 1 158 ? -21.553 -28.130 56.660 1.00 69.56 158 LYS A N 1
ATOM 1305 C CA . LYS A 1 158 ? -21.049 -29.476 56.976 1.00 69.56 158 LYS A CA 1
ATOM 1306 C C . LYS A 1 158 ? -20.167 -29.455 58.217 1.00 69.56 158 LYS A C 1
ATOM 1308 O O . LYS A 1 158 ? -20.316 -30.339 59.051 1.00 69.56 158 LYS A O 1
ATOM 1313 N N . ASP A 1 159 ? -19.288 -28.466 58.334 1.00 69.12 159 ASP A N 1
ATOM 1314 C CA . ASP A 1 159 ? -18.416 -28.323 59.501 1.00 69.12 159 ASP A CA 1
ATOM 1315 C C . ASP A 1 159 ? -19.236 -28.011 60.762 1.00 69.12 159 ASP A C 1
ATOM 1317 O O . ASP A 1 159 ? -19.005 -28.609 61.810 1.00 69.12 159 ASP A O 1
ATOM 1321 N N . GLU A 1 160 ? -20.257 -27.156 60.646 1.00 68.81 160 GLU A N 1
ATOM 1322 C CA . GLU A 1 160 ? -21.210 -26.866 61.724 1.00 68.81 160 GLU A CA 1
ATOM 1323 C C . GLU A 1 160 ? -21.979 -28.126 62.149 1.00 68.81 160 GLU A C 1
ATOM 1325 O O . GLU A 1 160 ? -22.016 -28.440 63.332 1.00 68.81 160 GLU A O 1
ATOM 1330 N N . TYR A 1 161 ? -22.465 -28.930 61.197 1.00 64.88 161 TYR A N 1
ATOM 1331 C CA . TYR A 1 161 ? -23.125 -30.210 61.481 1.00 64.88 161 TYR A CA 1
ATOM 1332 C C . TYR A 1 161 ? -22.194 -31.243 62.142 1.00 64.88 161 TYR A C 1
ATOM 1334 O O . TYR A 1 161 ? -22.612 -31.989 63.023 1.00 64.88 161 TYR A O 1
ATOM 1342 N N . ILE A 1 162 ? -20.919 -31.305 61.738 1.00 59.50 162 ILE A N 1
ATOM 1343 C CA . ILE A 1 162 ? -19.921 -32.188 62.367 1.00 59.50 162 ILE A CA 1
ATOM 1344 C C . ILE A 1 162 ? -19.636 -31.746 63.808 1.00 59.50 162 ILE A C 1
ATOM 1346 O O . ILE A 1 162 ? -19.485 -32.604 64.681 1.00 59.50 162 ILE A O 1
ATOM 1350 N N . ASN A 1 163 ? -19.582 -30.434 64.051 1.00 64.19 163 ASN A N 1
ATOM 1351 C CA . ASN A 1 163 ? -19.411 -29.871 65.388 1.00 64.19 163 ASN A CA 1
ATOM 1352 C C . ASN A 1 163 ? -20.653 -30.108 66.265 1.00 64.19 163 ASN A C 1
ATOM 1354 O O . ASN A 1 163 ? -20.499 -30.520 67.410 1.00 64.19 163 ASN A O 1
ATOM 1358 N N . GLU A 1 164 ? -21.867 -29.921 65.730 1.00 62.69 164 GLU A N 1
ATOM 1359 C CA . GLU A 1 164 ? -23.135 -30.201 66.429 1.00 62.69 164 GLU A CA 1
ATOM 1360 C C . GLU A 1 164 ? -23.289 -31.677 66.809 1.00 62.69 164 GLU A C 1
ATOM 1362 O O . GLU A 1 164 ? -23.859 -31.991 67.851 1.00 62.69 164 GLU A O 1
ATOM 1367 N N . LEU A 1 165 ? -22.778 -32.596 65.985 1.00 57.88 165 LEU A N 1
ATOM 1368 C CA . LEU A 1 165 ? -22.813 -34.030 66.274 1.00 57.88 165 LEU A CA 1
ATOM 1369 C C . LEU A 1 165 ? -21.701 -34.506 67.221 1.00 57.88 165 LEU A C 1
ATOM 1371 O O . LEU A 1 165 ? -21.586 -35.711 67.444 1.00 57.88 165 LEU A O 1
ATOM 1375 N N . GLU A 1 166 ? -20.881 -33.593 67.758 1.00 52.31 166 GLU A N 1
ATOM 1376 C CA . GLU A 1 166 ? -19.814 -33.882 68.728 1.00 52.31 166 GLU A CA 1
ATOM 1377 C C . GLU A 1 166 ? -18.907 -35.061 68.310 1.00 52.31 166 GLU A C 1
ATOM 1379 O O . GLU A 1 166 ? -18.368 -35.801 69.134 1.00 52.31 166 GLU A O 1
ATOM 1384 N N . PHE A 1 167 ? -18.682 -35.251 67.003 1.00 48.56 167 PHE A N 1
ATOM 1385 C CA . PHE A 1 167 ? -17.892 -36.373 66.475 1.00 48.56 167 PHE A CA 1
ATOM 1386 C C . PHE A 1 167 ? -16.374 -36.232 66.686 1.00 48.56 167 PHE A C 1
ATOM 1388 O O . PHE A 1 167 ? -15.584 -36.872 65.987 1.00 48.56 167 PHE A O 1
ATOM 1395 N N . HIS A 1 168 ? -15.935 -35.428 67.653 1.00 53.03 168 HIS A N 1
ATOM 1396 C CA . HIS A 1 168 ? -14.516 -35.247 67.957 1.00 53.03 168 HIS A CA 1
ATOM 1397 C C . HIS A 1 168 ? -13.834 -36.553 68.405 1.00 53.03 168 HIS A C 1
ATOM 1399 O O . HIS A 1 168 ? -12.653 -36.738 68.121 1.00 53.03 168 HIS A O 1
ATOM 1405 N N . ASP A 1 169 ? -14.585 -37.507 68.971 1.00 42.59 169 ASP A N 1
ATOM 1406 C CA . ASP A 1 169 ? -14.025 -38.722 69.576 1.00 42.59 169 ASP A CA 1
ATOM 1407 C C . ASP A 1 169 ? -14.450 -40.049 68.920 1.00 42.59 169 ASP A C 1
ATOM 1409 O O . ASP A 1 169 ? -14.447 -41.102 69.568 1.00 42.59 169 ASP A O 1
ATOM 1413 N N . ILE A 1 170 ? -14.727 -40.083 67.606 1.00 45.62 170 ILE A N 1
ATOM 1414 C CA . ILE A 1 170 ? -14.778 -41.380 66.902 1.00 45.62 170 ILE A CA 1
ATOM 1415 C C . ILE A 1 170 ? -13.345 -41.917 66.741 1.00 45.62 170 ILE A C 1
ATOM 1417 O O . ILE A 1 170 ? -12.729 -41.871 65.671 1.00 45.62 170 ILE A O 1
ATOM 1421 N N . LYS A 1 171 ? -12.809 -42.505 67.816 1.00 47.72 171 LYS A N 1
ATOM 1422 C CA . LYS A 1 171 ? -11.701 -43.463 67.741 1.00 47.72 171 LYS A CA 1
ATOM 1423 C C . LYS A 1 171 ? -12.084 -44.519 66.709 1.00 47.72 171 LYS A C 1
ATOM 1425 O O . LYS A 1 171 ? -13.072 -45.227 66.888 1.00 47.72 171 LYS A O 1
ATOM 1430 N N . LYS A 1 172 ? -11.302 -44.597 65.620 1.00 49.03 172 LYS A N 1
ATOM 1431 C CA . LYS A 1 172 ? -11.443 -45.562 64.515 1.00 49.03 172 LYS A CA 1
ATOM 1432 C C . LYS A 1 172 ? -11.882 -46.917 65.066 1.00 49.03 172 LYS A C 1
ATOM 1434 O O . LYS A 1 172 ? -11.081 -47.629 65.666 1.00 49.03 172 LYS A O 1
ATOM 1439 N N . ASN A 1 173 ? -13.153 -47.246 64.868 1.00 45.53 173 ASN A N 1
ATOM 1440 C CA . ASN A 1 173 ? -13.767 -48.446 65.408 1.00 45.53 173 ASN A CA 1
ATOM 1441 C C . ASN A 1 173 ? -13.241 -49.648 64.607 1.00 45.53 173 ASN A C 1
ATOM 1443 O O . ASN A 1 173 ? -13.812 -50.059 63.596 1.00 45.53 173 ASN A O 1
ATOM 1447 N N . THR A 1 174 ? -12.074 -50.160 65.003 1.00 51.47 174 THR A N 1
ATOM 1448 C CA . THR A 1 174 ? -11.380 -51.284 64.355 1.00 51.47 174 THR A CA 1
ATOM 1449 C C . THR A 1 174 ? -12.248 -52.542 64.298 1.00 51.47 174 THR A C 1
ATOM 1451 O O . THR A 1 174 ? -12.043 -53.374 63.419 1.00 51.47 174 THR A O 1
ATOM 1454 N N . SER A 1 175 ? -13.272 -52.636 65.153 1.00 50.72 175 SER A N 1
ATOM 1455 C CA . SER A 1 175 ? -14.238 -53.735 65.178 1.00 50.72 175 SER A CA 1
ATOM 1456 C C . SER A 1 175 ? -15.011 -53.896 63.858 1.00 50.72 175 SER A C 1
ATOM 1458 O O . SER A 1 175 ? -15.159 -55.015 63.369 1.00 50.72 175 SER A O 1
ATOM 1460 N N . ILE A 1 176 ? -15.414 -52.799 63.195 1.00 54.62 176 ILE A N 1
ATOM 1461 C CA . ILE A 1 176 ? -16.162 -52.882 61.923 1.00 54.62 176 ILE A CA 1
ATOM 1462 C C . ILE A 1 176 ? -15.313 -53.485 60.802 1.00 54.62 176 ILE A C 1
ATOM 1464 O O . ILE A 1 176 ? -15.828 -54.280 60.022 1.00 54.62 176 ILE A O 1
ATOM 1468 N N . LYS A 1 177 ? -14.009 -53.182 60.747 1.00 56.81 177 LYS A N 1
ATOM 1469 C CA . LYS A 1 177 ? -13.113 -53.755 59.727 1.00 56.81 177 LYS A CA 1
ATOM 1470 C C . LYS A 1 177 ? -12.954 -55.272 59.851 1.00 56.81 177 LYS A C 1
ATOM 1472 O O . LYS A 1 177 ? -12.683 -55.918 58.844 1.00 56.81 177 LYS A O 1
ATOM 1477 N N . ASN A 1 178 ? -13.139 -55.819 61.053 1.00 51.53 178 ASN A N 1
ATOM 1478 C CA . ASN A 1 178 ? -13.061 -57.255 61.315 1.00 51.53 178 ASN A CA 1
ATOM 1479 C C . ASN A 1 178 ? -14.423 -57.957 61.217 1.00 51.53 178 ASN A C 1
ATOM 1481 O O . ASN A 1 178 ? -14.476 -59.183 61.314 1.00 51.53 178 ASN A O 1
ATOM 1485 N N . SER A 1 179 ? -15.520 -57.215 61.030 1.00 57.78 179 SER A N 1
ATOM 1486 C CA . SER A 1 179 ? -16.839 -57.821 60.867 1.00 57.78 179 SER A CA 1
ATOM 1487 C C . SER A 1 179 ? -16.884 -58.616 59.563 1.00 57.78 179 SER A C 1
ATOM 1489 O O . SER A 1 179 ? -16.378 -58.184 58.521 1.00 57.78 179 SER A O 1
ATOM 1491 N N . SER A 1 180 ? -17.504 -59.795 59.621 1.00 64.06 180 SER A N 1
ATOM 1492 C CA . SER A 1 180 ? -17.675 -60.678 58.465 1.00 64.06 180 SER A CA 1
ATOM 1493 C C . SER A 1 180 ? -18.335 -59.958 57.290 1.00 64.06 180 SER A C 1
ATOM 1495 O O . SER A 1 180 ? -17.945 -60.182 56.150 1.00 64.06 180 SER A O 1
ATOM 1497 N N . ILE A 1 181 ? -19.264 -59.039 57.572 1.00 68.62 181 ILE A N 1
ATOM 1498 C CA . ILE A 1 181 ? -19.981 -58.245 56.571 1.00 68.62 181 ILE A CA 1
ATOM 1499 C C . ILE A 1 181 ? -19.025 -57.293 55.847 1.00 68.62 181 ILE A C 1
ATOM 1501 O O . ILE A 1 181 ? -19.032 -57.242 54.620 1.00 68.62 181 ILE A O 1
ATOM 1505 N N . TYR A 1 182 ? -18.171 -56.567 56.578 1.00 64.25 182 TYR A N 1
ATOM 1506 C CA . TYR A 1 182 ? -17.233 -55.629 55.955 1.00 64.25 182 TYR A CA 1
ATOM 1507 C C . TYR A 1 182 ? -16.154 -56.364 55.156 1.00 64.25 182 TYR A C 1
ATOM 1509 O O . TYR A 1 182 ? -15.798 -55.932 54.060 1.00 64.25 182 TYR A O 1
ATOM 1517 N N . ARG A 1 183 ? -15.669 -57.506 55.666 1.00 67.56 183 ARG A N 1
ATOM 1518 C CA . ARG A 1 183 ? -14.718 -58.355 54.938 1.00 67.56 183 ARG A CA 1
ATOM 1519 C C . ARG A 1 183 ? -15.330 -58.889 53.641 1.00 67.56 183 ARG A C 1
ATOM 1521 O O . ARG A 1 183 ? -14.696 -58.753 52.602 1.00 67.56 183 ARG A O 1
ATOM 1528 N N . PHE A 1 184 ? -16.572 -59.375 53.693 1.00 69.81 184 PHE A N 1
ATOM 1529 C CA . PHE A 1 184 ?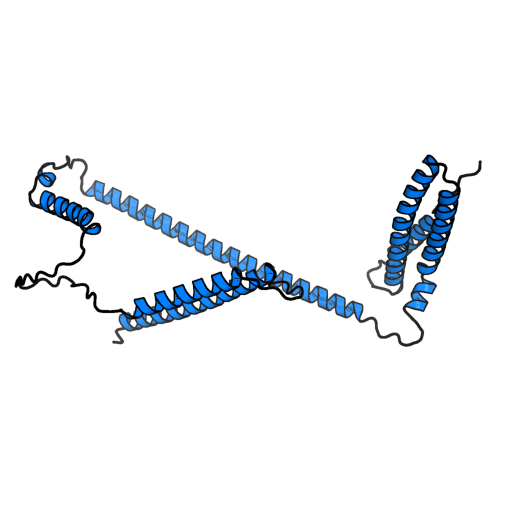 -17.301 -59.861 52.519 1.00 69.81 184 PHE A CA 1
ATOM 1530 C C . PHE A 1 184 ? -17.502 -58.757 51.470 1.00 69.81 184 PHE A C 1
ATOM 1532 O O . PHE A 1 184 ? -17.282 -58.980 50.281 1.00 69.81 184 PHE A O 1
ATOM 1539 N N . PHE A 1 185 ? -17.852 -57.541 51.903 1.00 65.12 185 PHE A N 1
ATOM 1540 C CA . PHE A 1 185 ? -18.008 -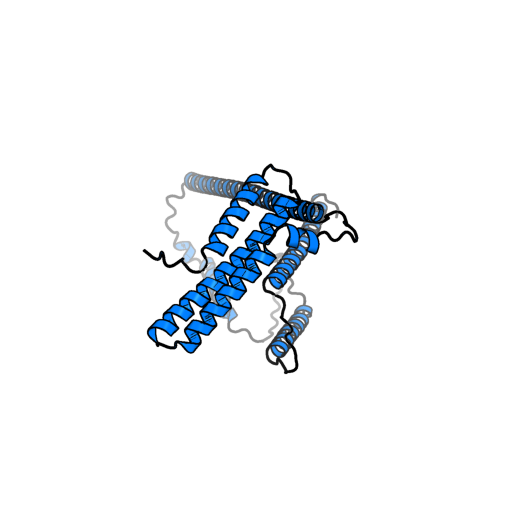56.395 51.002 1.00 65.12 185 PHE A CA 1
ATOM 1541 C C . PHE A 1 185 ? -16.682 -56.017 50.323 1.00 65.12 185 PHE A C 1
ATOM 1543 O O . PHE A 1 185 ? -16.639 -55.769 49.120 1.00 65.12 185 PHE A O 1
ATOM 1550 N N . ASN A 1 186 ? -15.578 -56.016 51.076 1.00 69.56 186 ASN A N 1
ATOM 1551 C CA . ASN A 1 186 ? -14.257 -55.697 50.536 1.00 69.56 186 ASN A CA 1
ATOM 1552 C C . ASN A 1 186 ? -13.688 -56.804 49.631 1.00 69.56 186 ASN A C 1
ATOM 1554 O O . ASN A 1 186 ? -12.961 -56.489 48.689 1.00 69.56 186 ASN A O 1
ATOM 1558 N N . GLU A 1 187 ? -13.981 -58.077 49.913 1.00 70.88 187 GLU A N 1
ATOM 1559 C CA . GLU A 1 187 ? -13.640 -59.207 49.035 1.00 70.88 187 GLU A CA 1
ATOM 1560 C C . GLU A 1 187 ? -14.430 -59.136 47.726 1.00 70.88 187 GLU A C 1
ATOM 1562 O O . GLU A 1 187 ? -13.814 -59.178 46.666 1.00 70.88 187 GLU A O 1
ATOM 1567 N N . SER A 1 188 ? -15.736 -58.854 47.781 1.00 64.12 188 SER A N 1
ATOM 1568 C CA . SER A 1 188 ? -16.578 -58.695 46.581 1.00 64.12 188 SER A CA 1
ATOM 1569 C C . SER A 1 188 ? -16.042 -57.604 45.637 1.00 64.12 188 SER A C 1
ATOM 1571 O O . SER A 1 188 ? -15.908 -57.823 44.438 1.00 64.12 188 SER A O 1
ATOM 1573 N N . ILE A 1 189 ? -15.621 -56.452 46.180 1.00 58.91 189 ILE A N 1
ATOM 1574 C CA . ILE A 1 189 ? -15.035 -55.359 45.378 1.00 58.91 189 ILE A CA 1
ATOM 1575 C C . ILE A 1 189 ? -13.671 -55.751 44.774 1.00 58.91 189 ILE A C 1
ATOM 1577 O O . ILE A 1 189 ? -13.282 -55.245 43.716 1.00 58.91 189 ILE A O 1
ATOM 1581 N N . LYS A 1 190 ? -12.901 -56.621 45.441 1.00 61.44 190 LYS A N 1
ATOM 1582 C CA . LYS A 1 190 ? -11.618 -57.105 44.908 1.00 61.44 190 LYS A CA 1
ATOM 1583 C C . LYS A 1 190 ? -11.808 -58.167 43.830 1.00 61.44 190 LYS A C 1
ATOM 1585 O O . LYS A 1 190 ? -11.046 -58.148 42.862 1.00 61.44 190 LYS A O 1
ATOM 1590 N N . ASP A 1 191 ? -12.796 -59.041 43.971 1.00 55.41 191 ASP A N 1
ATOM 1591 C CA . ASP A 1 191 ? -13.083 -60.081 42.982 1.00 55.41 191 ASP A CA 1
ATOM 1592 C C . ASP A 1 191 ? -13.642 -59.483 41.685 1.00 55.41 191 ASP A C 1
ATOM 1594 O O . ASP A 1 191 ? -13.204 -59.875 40.600 1.00 55.41 191 ASP A O 1
ATOM 1598 N N . ASP A 1 192 ? -14.441 -58.414 41.768 1.00 52.91 192 ASP A N 1
ATOM 1599 C CA . ASP A 1 192 ? -14.856 -57.651 40.582 1.00 52.91 192 ASP A CA 1
ATOM 1600 C C . ASP A 1 192 ? -13.664 -57.038 39.828 1.00 52.91 192 ASP A C 1
ATOM 1602 O O . ASP A 1 192 ? -13.679 -56.945 38.601 1.00 52.91 192 ASP A O 1
ATOM 1606 N N . LYS A 1 193 ? -12.570 -56.688 40.520 1.00 49.16 193 LYS A N 1
ATOM 1607 C CA . LYS A 1 193 ? -11.344 -56.217 39.852 1.00 49.16 193 LYS A CA 1
ATOM 1608 C C . LYS A 1 193 ? -10.517 -57.331 39.210 1.00 49.16 193 LYS A C 1
ATOM 1610 O O . LYS A 1 193 ? -9.731 -57.024 38.316 1.00 49.16 193 LYS A O 1
ATOM 1615 N N . LYS A 1 194 ? -10.661 -58.596 39.621 1.00 48.28 194 LYS A N 1
ATOM 1616 C CA . LYS A 1 194 ? -9.995 -59.727 38.945 1.00 48.28 194 LYS A CA 1
ATOM 1617 C C . LYS A 1 194 ? -10.801 -60.256 37.758 1.00 48.28 194 LYS A C 1
ATOM 1619 O O . LYS A 1 194 ? -10.196 -60.654 36.764 1.00 48.28 194 LYS A O 1
ATOM 1624 N N . ASN A 1 195 ? -12.130 -60.202 37.821 1.00 39.84 195 ASN A N 1
ATOM 1625 C CA . ASN A 1 195 ? -12.999 -60.771 36.787 1.00 39.84 195 ASN A CA 1
ATOM 1626 C C . ASN A 1 195 ? -13.103 -59.955 35.494 1.00 39.84 195 ASN A C 1
ATOM 1628 O O . ASN A 1 195 ? -13.603 -60.478 34.504 1.00 39.84 195 ASN A O 1
ATOM 1632 N N . ILE A 1 196 ? -12.569 -58.730 35.437 1.00 48.38 196 ILE A N 1
ATOM 1633 C CA . ILE A 1 196 ? -12.485 -57.996 34.162 1.00 48.38 196 ILE A CA 1
ATOM 1634 C C . ILE A 1 196 ? -11.502 -58.674 33.191 1.00 48.38 196 ILE A C 1
ATOM 1636 O O . ILE A 1 196 ? -11.667 -58.549 31.982 1.00 48.38 196 ILE A O 1
ATOM 1640 N N . ASN A 1 197 ? -10.520 -59.440 33.681 1.00 40.75 197 ASN A N 1
ATOM 1641 C CA . ASN A 1 197 ? -9.473 -59.950 32.797 1.00 40.75 197 ASN A CA 1
ATOM 1642 C C . ASN A 1 197 ? -9.688 -61.367 32.262 1.00 40.75 197 ASN A C 1
ATOM 1644 O O . ASN A 1 197 ? -9.016 -61.698 31.298 1.00 40.75 197 ASN A O 1
ATOM 1648 N N . ASN A 1 198 ? -10.595 -62.186 32.804 1.00 36.53 198 ASN A N 1
ATOM 1649 C CA . ASN A 1 198 ? -10.794 -63.556 32.311 1.00 36.53 198 ASN A CA 1
ATOM 1650 C C . ASN A 1 198 ? -12.258 -63.997 32.446 1.00 36.53 198 ASN A C 1
ATOM 1652 O O . ASN A 1 198 ? -12.607 -64.709 33.383 1.00 36.53 198 ASN A O 1
ATOM 1656 N N . LEU A 1 199 ? -13.112 -63.610 31.500 1.00 31.56 199 LEU A N 1
ATOM 1657 C CA . LEU A 1 199 ? -14.397 -64.281 31.292 1.00 31.56 199 LEU A CA 1
ATOM 1658 C C . LEU A 1 199 ? -14.701 -64.367 29.789 1.00 31.56 199 LEU A C 1
ATOM 1660 O O . LEU A 1 199 ? -15.511 -63.629 29.239 1.00 31.56 199 LEU A O 1
ATOM 1664 N N . THR A 1 200 ? -13.997 -65.278 29.118 1.00 29.97 200 THR A N 1
ATOM 1665 C CA . THR A 1 200 ? -14.519 -65.984 27.944 1.00 29.97 200 THR A CA 1
ATOM 1666 C C . THR A 1 200 ? -15.348 -67.166 28.430 1.00 29.97 200 THR A C 1
ATOM 1668 O O . THR A 1 200 ? -14.834 -68.016 29.155 1.00 29.97 200 THR A O 1
ATOM 1671 N N . ASP A 1 201 ? -16.614 -67.159 28.024 1.00 33.59 201 ASP A N 1
ATOM 1672 C CA . ASP A 1 201 ? -17.505 -68.288 27.773 1.00 33.59 201 ASP A CA 1
ATOM 1673 C C . ASP A 1 201 ? -17.406 -69.494 28.712 1.00 33.59 201 ASP A C 1
ATOM 1675 O O . ASP A 1 201 ? -16.595 -70.396 28.526 1.00 33.59 201 ASP A O 1
ATOM 1679 N N . ASN A 1 202 ? -18.351 -69.574 29.651 1.00 30.86 202 ASN A N 1
ATOM 1680 C CA . ASN A 1 202 ? -19.151 -70.788 29.776 1.00 30.86 202 ASN A CA 1
ATOM 1681 C C . ASN A 1 202 ? -20.467 -70.506 30.504 1.00 30.86 202 ASN A C 1
ATOM 1683 O O . ASN A 1 202 ? -20.509 -70.147 31.680 1.00 30.86 202 ASN A O 1
ATOM 1687 N N . ASN A 1 203 ? -21.549 -70.708 29.756 1.00 32.78 203 ASN A N 1
ATOM 1688 C CA . ASN A 1 203 ? -22.911 -70.813 30.244 1.00 32.78 203 ASN A CA 1
ATOM 1689 C C . ASN A 1 203 ? -23.000 -71.948 31.275 1.00 32.78 203 ASN A C 1
ATOM 1691 O O . ASN A 1 203 ? -22.883 -73.118 30.915 1.00 32.78 203 ASN A O 1
ATOM 1695 N N . SER A 1 204 ? -23.263 -71.624 32.541 1.00 33.25 204 SER A N 1
ATOM 1696 C CA . SER A 1 204 ? -23.878 -72.582 33.459 1.00 33.25 204 SER A CA 1
ATOM 1697 C C . SER A 1 204 ? -25.046 -71.925 34.181 1.00 33.25 204 SER A C 1
ATOM 1699 O O . SER A 1 204 ? -24.890 -71.068 35.049 1.00 33.25 204 SER A O 1
ATOM 1701 N N . GLU A 1 205 ? -26.217 -72.357 33.751 1.00 30.19 205 GLU A N 1
ATOM 1702 C CA . GLU A 1 205 ? -27.547 -72.120 34.274 1.00 30.19 205 GLU A CA 1
ATOM 1703 C C . GLU A 1 205 ? -27.618 -72.515 35.762 1.00 30.19 205 GLU A C 1
ATOM 1705 O O . GLU A 1 205 ? -27.658 -73.692 36.109 1.00 30.19 205 GLU A O 1
ATOM 1710 N N . TYR A 1 206 ? -27.612 -71.529 36.664 1.00 31.86 206 TYR A N 1
ATOM 1711 C CA . TYR A 1 206 ? -27.969 -71.734 38.069 1.00 31.86 206 TYR A CA 1
ATOM 1712 C C . TYR A 1 206 ? -29.252 -70.966 38.380 1.00 31.86 206 TYR A C 1
ATOM 1714 O O . TYR A 1 206 ? -29.255 -69.775 38.691 1.00 31.86 206 TYR A O 1
ATOM 1722 N N . ASN A 1 207 ? -30.362 -71.697 38.292 1.00 27.56 207 ASN A N 1
ATOM 1723 C CA . ASN A 1 207 ? -31.665 -71.304 38.807 1.00 27.56 207 ASN A CA 1
ATOM 1724 C C . ASN A 1 207 ? -31.595 -71.152 40.334 1.00 27.56 207 ASN A C 1
ATOM 1726 O O . ASN A 1 207 ? -31.575 -72.145 41.060 1.00 27.56 207 ASN A O 1
ATOM 1730 N N . PHE A 1 208 ? -31.616 -69.916 40.837 1.00 30.19 208 PHE A N 1
ATOM 1731 C CA . PHE A 1 208 ? -31.939 -69.634 42.236 1.00 30.19 208 PHE A CA 1
ATOM 1732 C C . PHE A 1 208 ? -33.248 -68.849 42.315 1.00 30.19 208 PHE A C 1
ATOM 1734 O O . PHE A 1 208 ? -33.300 -67.629 42.176 1.00 30.19 208 PHE A O 1
ATOM 1741 N N . HIS A 1 209 ? -34.332 -69.579 42.577 1.00 27.95 209 HIS A N 1
ATOM 1742 C CA . HIS A 1 209 ? -35.586 -69.011 43.044 1.00 27.95 209 HIS A CA 1
ATOM 1743 C C . HIS A 1 209 ? -35.372 -68.366 44.419 1.00 27.95 209 HIS A C 1
ATOM 1745 O O . HIS A 1 209 ? -35.296 -69.062 45.434 1.00 27.95 209 HIS A O 1
ATOM 1751 N N . ARG A 1 210 ? -35.354 -67.033 44.498 1.00 29.34 210 ARG A N 1
ATOM 1752 C CA . ARG A 1 210 ? -35.691 -66.354 45.753 1.00 29.34 210 ARG A CA 1
ATOM 1753 C C . ARG A 1 210 ? -36.437 -65.052 45.507 1.00 29.34 210 ARG A C 1
ATOM 1755 O O . ARG A 1 210 ? -35.982 -64.154 44.814 1.00 29.34 210 ARG A O 1
ATOM 1762 N N . LYS A 1 211 ? -37.635 -65.045 46.084 1.00 26.86 211 LYS A N 1
ATOM 1763 C CA . LYS A 1 211 ? -38.673 -64.025 46.041 1.00 26.86 211 LYS A CA 1
ATOM 1764 C C . LYS A 1 211 ? -38.168 -62.662 46.526 1.00 26.86 211 LYS A C 1
ATOM 1766 O O . LYS A 1 211 ? -37.513 -62.578 47.559 1.00 26.86 211 LYS A O 1
ATOM 1771 N N . ASN A 1 212 ? -38.643 -61.640 45.822 1.00 28.16 212 ASN A N 1
ATOM 1772 C CA . ASN A 1 212 ? -38.893 -60.276 46.279 1.00 28.16 212 ASN A CA 1
ATOM 1773 C C . ASN A 1 212 ? -37.691 -59.491 46.814 1.00 28.16 212 ASN A C 1
ATOM 1775 O O . ASN A 1 212 ? -37.561 -59.244 48.009 1.00 28.16 212 ASN A O 1
ATOM 1779 N N . SER A 1 213 ? -36.937 -58.916 45.891 1.00 31.58 213 SER A N 1
ATOM 1780 C CA . SER A 1 213 ? -36.582 -57.505 45.995 1.00 31.58 213 SER A CA 1
ATOM 1781 C C . SER A 1 213 ? -36.529 -56.938 44.582 1.00 31.58 213 SER A C 1
ATOM 1783 O O . SER A 1 213 ? -35.940 -57.542 43.689 1.00 31.58 213 SER A O 1
ATOM 1785 N N . ASN A 1 214 ? -37.212 -55.811 44.372 1.00 30.83 214 ASN A N 1
ATOM 1786 C CA . ASN A 1 214 ? -37.147 -54.998 43.159 1.00 30.83 214 ASN A CA 1
ATOM 1787 C C . ASN A 1 214 ? -35.722 -54.454 43.004 1.00 30.83 214 ASN A C 1
ATOM 1789 O O . ASN A 1 214 ? -35.449 -53.284 43.258 1.00 30.83 214 ASN A O 1
ATOM 1793 N N . ILE A 1 215 ? -34.786 -55.325 42.655 1.00 32.97 215 ILE A N 1
ATOM 1794 C CA . ILE A 1 215 ? -33.456 -54.942 42.227 1.00 32.97 215 ILE A CA 1
ATOM 1795 C C . ILE A 1 215 ? -33.571 -54.850 40.724 1.00 32.97 215 ILE A C 1
ATOM 1797 O O . ILE A 1 215 ? -33.707 -55.864 40.048 1.00 32.97 215 ILE A O 1
ATOM 1801 N N . PHE A 1 216 ? -33.592 -53.604 40.259 1.00 29.11 216 PHE A N 1
ATOM 1802 C CA . PHE A 1 216 ? -33.412 -53.174 38.883 1.00 29.11 216 PHE A CA 1
ATOM 1803 C C . PHE A 1 216 ? -32.447 -54.109 38.144 1.00 29.11 216 PHE A C 1
ATOM 1805 O O . PHE A 1 216 ? -31.235 -53.890 38.118 1.00 29.11 216 PHE A O 1
ATOM 1812 N N . THR A 1 217 ? -32.979 -55.161 37.526 1.00 30.05 217 THR A N 1
ATOM 1813 C CA . THR A 1 217 ? -32.272 -55.913 36.503 1.00 30.05 217 THR A CA 1
ATOM 1814 C C . THR A 1 217 ? -32.226 -54.980 35.318 1.00 30.05 217 THR A C 1
ATOM 1816 O O . THR A 1 217 ? -33.178 -54.886 34.546 1.00 30.05 217 THR A O 1
ATOM 1819 N N . ARG A 1 218 ? -31.140 -54.207 35.268 1.00 30.64 218 ARG A N 1
ATOM 1820 C CA . ARG A 1 218 ? -30.732 -53.385 34.141 1.00 30.64 218 ARG A CA 1
ATOM 1821 C C . ARG A 1 218 ? -30.786 -54.287 32.915 1.00 30.64 218 ARG A C 1
ATOM 1823 O O . ARG A 1 218 ? -29.931 -55.144 32.714 1.00 30.64 218 ARG A O 1
ATOM 1830 N N . SER A 1 219 ? -31.877 -54.154 32.181 1.00 34.44 219 SER A N 1
ATOM 1831 C CA . SER A 1 219 ? -32.189 -54.902 30.982 1.00 34.44 219 SER A CA 1
ATOM 1832 C C . SER A 1 219 ? -31.132 -54.562 29.942 1.00 34.44 219 SER A C 1
ATOM 1834 O O . SER A 1 219 ? -31.218 -53.550 29.253 1.00 34.44 219 SER A O 1
ATOM 1836 N N . ASN A 1 220 ? -30.113 -55.415 29.843 1.00 34.16 220 ASN A N 1
ATOM 1837 C CA . ASN A 1 220 ? -29.253 -55.508 28.672 1.00 34.16 220 ASN A CA 1
ATOM 1838 C C . ASN A 1 220 ? -30.072 -56.164 27.552 1.00 34.16 220 ASN A C 1
ATOM 1840 O O . ASN A 1 220 ? -29.851 -57.315 27.191 1.00 34.16 220 ASN A O 1
ATOM 1844 N N . SER A 1 221 ? -31.067 -55.442 27.038 1.00 31.14 221 SER A N 1
ATOM 1845 C CA . SER A 1 221 ? -31.766 -55.806 25.814 1.00 31.14 221 SER A CA 1
ATOM 1846 C C . SER A 1 221 ? -31.309 -54.875 24.699 1.00 31.14 221 SER A C 1
ATOM 1848 O O . SER A 1 221 ? -31.697 -53.713 24.654 1.00 31.14 221 SER A O 1
ATOM 1850 N N . MET A 1 222 ? -30.517 -55.457 23.799 1.00 29.31 222 MET A N 1
ATOM 1851 C CA . MET A 1 222 ? -30.446 -55.141 22.373 1.00 29.31 222 MET A CA 1
ATOM 1852 C C . MET A 1 222 ? -30.033 -53.720 21.971 1.00 29.31 222 MET A C 1
ATOM 1854 O O . MET A 1 222 ? -30.837 -52.796 21.959 1.00 29.31 222 MET A O 1
ATOM 1858 N N . ASN A 1 223 ? -28.834 -53.610 21.391 1.00 36.34 223 ASN A N 1
ATOM 1859 C CA . ASN A 1 223 ? -28.781 -53.050 20.041 1.00 36.34 223 ASN A CA 1
ATOM 1860 C C . ASN A 1 223 ? -27.578 -53.600 19.260 1.00 36.34 223 ASN A C 1
ATOM 1862 O O . ASN A 1 223 ? -26.529 -52.967 19.143 1.00 36.34 223 ASN A O 1
ATOM 1866 N N . GLU A 1 224 ? -27.750 -54.789 18.677 1.00 46.81 224 GLU A N 1
ATOM 1867 C CA . GLU A 1 224 ? -26.855 -55.314 17.634 1.00 46.81 224 GLU A CA 1
ATOM 1868 C C . GLU A 1 224 ? -26.749 -54.369 16.420 1.00 46.81 224 GLU A C 1
ATOM 1870 O O . GLU A 1 224 ? -25.777 -54.445 15.671 1.00 46.81 224 GLU A O 1
ATOM 1875 N N . LYS A 1 225 ? -27.658 -53.390 16.275 1.00 47.31 225 LYS A N 1
ATOM 1876 C CA . LYS A 1 225 ? -27.559 -52.329 15.258 1.00 47.31 225 LYS A CA 1
ATOM 1877 C C . LYS A 1 225 ? -26.321 -51.437 15.401 1.00 47.31 225 LYS A C 1
ATOM 1879 O O . LYS A 1 225 ? -25.885 -50.854 14.417 1.00 47.31 225 LYS A O 1
ATOM 1884 N N . ASN A 1 226 ? -25.693 -51.367 16.577 1.00 44.12 226 ASN A N 1
ATOM 1885 C CA . ASN A 1 226 ? -24.488 -50.545 16.743 1.00 44.12 226 ASN A CA 1
ATOM 1886 C C . ASN A 1 226 ? -23.204 -51.231 16.250 1.00 44.12 226 ASN A C 1
ATOM 1888 O O . ASN A 1 226 ? -22.185 -50.559 16.093 1.00 44.12 226 ASN A O 1
ATOM 1892 N N . LYS A 1 227 ? -23.228 -52.542 15.962 1.00 46.12 227 LYS A N 1
ATOM 1893 C CA . LYS A 1 227 ? -22.071 -53.215 15.350 1.00 46.12 227 LYS A CA 1
ATOM 1894 C C . LYS A 1 227 ? -21.942 -52.904 13.857 1.00 46.12 227 LYS A C 1
ATOM 1896 O O . LYS A 1 227 ? -20.814 -52.746 13.398 1.00 46.12 227 LYS A O 1
ATOM 1901 N N . SER A 1 228 ? -23.044 -52.752 13.112 1.00 53.62 228 SER A N 1
ATOM 1902 C CA . SER A 1 228 ? -22.965 -52.421 11.676 1.00 53.62 228 SER A CA 1
ATOM 1903 C C . SER A 1 228 ? -22.477 -50.993 11.439 1.00 53.62 228 SER A C 1
ATOM 1905 O O . SER A 1 228 ? -21.612 -50.786 10.592 1.00 53.62 228 SER A O 1
ATOM 1907 N N . ASN A 1 229 ? -22.942 -50.029 12.241 1.00 50.84 229 ASN A N 1
ATOM 1908 C CA . ASN A 1 229 ? -22.553 -48.624 12.075 1.00 50.84 229 ASN A CA 1
ATOM 1909 C C . ASN A 1 229 ? -21.052 -48.401 12.306 1.00 50.84 229 ASN A C 1
ATOM 1911 O O . ASN A 1 229 ? -20.451 -47.541 11.668 1.00 50.84 229 ASN A O 1
ATOM 1915 N N . ASN A 1 230 ? -20.424 -49.192 13.181 1.00 56.72 230 ASN A N 1
ATOM 1916 C CA . ASN A 1 230 ? -18.990 -49.065 13.432 1.00 56.72 230 ASN A CA 1
ATOM 1917 C C . ASN A 1 230 ? -18.154 -49.611 12.259 1.00 56.72 230 ASN A C 1
ATOM 1919 O O . ASN A 1 230 ? -17.117 -49.047 11.925 1.00 56.72 230 ASN A O 1
ATOM 1923 N N . ILE A 1 231 ? -18.637 -50.659 11.577 1.00 68.81 231 ILE A N 1
ATOM 1924 C CA . ILE A 1 231 ? -17.983 -51.204 10.376 1.00 68.81 231 ILE A CA 1
ATOM 1925 C C . ILE A 1 231 ? -18.091 -50.216 9.208 1.00 68.81 231 ILE A C 1
ATOM 1927 O O . ILE A 1 231 ? -17.094 -49.962 8.535 1.00 68.81 231 ILE A O 1
ATOM 1931 N N . GLU A 1 232 ? -19.264 -49.616 8.981 1.00 67.06 232 GLU A N 1
ATOM 1932 C CA . GLU A 1 232 ? -19.435 -48.590 7.941 1.00 67.06 232 GLU A CA 1
ATOM 1933 C C . GLU A 1 232 ? -18.569 -47.355 8.201 1.00 67.06 232 GLU A C 1
ATOM 1935 O O . GLU A 1 232 ? -17.903 -46.872 7.284 1.00 67.06 232 GLU A O 1
ATOM 1940 N N . PHE A 1 233 ? -18.512 -46.889 9.451 1.00 70.69 233 PHE A N 1
ATOM 1941 C CA . PHE A 1 233 ? -17.667 -45.760 9.828 1.00 70.69 233 PHE A CA 1
ATOM 1942 C C . PHE A 1 233 ? -16.174 -46.072 9.639 1.00 70.69 233 PHE A C 1
ATOM 1944 O O . PHE A 1 233 ? -15.449 -45.282 9.033 1.00 70.69 233 PHE A O 1
ATOM 1951 N N . SER A 1 234 ? -15.710 -47.253 10.068 1.00 72.56 234 SER A N 1
ATOM 1952 C CA . SER A 1 234 ? -14.328 -47.687 9.821 1.00 72.56 234 SER A CA 1
ATOM 1953 C C . SER A 1 234 ? -14.008 -47.815 8.327 1.00 72.56 234 SER A C 1
ATOM 1955 O O . SER A 1 234 ? -12.931 -47.396 7.905 1.00 72.56 234 SER A O 1
ATOM 1957 N N . ASN A 1 235 ? -14.933 -48.320 7.505 1.00 77.31 235 ASN A N 1
ATOM 1958 C CA . ASN A 1 235 ? -14.735 -48.417 6.056 1.00 77.31 235 ASN A CA 1
ATOM 1959 C C . ASN A 1 235 ? -14.661 -47.036 5.384 1.00 77.31 235 ASN A C 1
ATOM 1961 O O . ASN A 1 235 ? -13.846 -46.837 4.484 1.00 77.31 235 ASN A O 1
ATOM 1965 N N . GLN A 1 236 ? -15.461 -46.063 5.833 1.00 74.69 236 GLN A N 1
ATOM 1966 C CA . GLN A 1 236 ? -15.386 -44.687 5.332 1.00 74.69 236 GLN A CA 1
ATOM 1967 C C . GLN A 1 236 ? -14.054 -44.017 5.685 1.00 74.69 236 GLN A C 1
ATOM 1969 O O . GLN A 1 236 ? -13.448 -43.373 4.824 1.00 74.69 236 GLN A O 1
ATOM 1974 N N . ILE A 1 237 ? -13.566 -44.202 6.916 1.00 71.50 237 ILE A N 1
ATOM 1975 C CA . ILE A 1 237 ? -12.255 -43.686 7.330 1.00 71.50 237 ILE A CA 1
ATOM 1976 C C . ILE A 1 237 ? -11.144 -44.315 6.485 1.00 71.50 237 ILE A C 1
ATOM 1978 O O . ILE A 1 237 ? -10.327 -43.585 5.926 1.00 71.50 237 ILE A O 1
ATOM 1982 N N . ASN A 1 238 ? -11.146 -45.639 6.319 1.00 79.94 238 ASN A N 1
ATOM 1983 C CA . ASN A 1 238 ? -10.109 -46.333 5.552 1.00 79.94 238 ASN A CA 1
ATOM 1984 C C . ASN A 1 238 ? -10.100 -45.920 4.071 1.00 79.94 238 ASN A C 1
ATOM 1986 O O . ASN A 1 238 ? -9.034 -45.637 3.531 1.00 79.94 238 ASN A O 1
ATOM 1990 N N . ASN A 1 239 ? -11.270 -45.779 3.437 1.00 74.00 239 ASN A N 1
ATOM 1991 C CA . ASN A 1 239 ? -11.368 -45.282 2.059 1.00 74.00 239 ASN A CA 1
ATOM 1992 C C . ASN A 1 239 ? -10.857 -43.842 1.913 1.00 74.00 239 ASN A C 1
ATOM 1994 O O . ASN A 1 239 ? -10.248 -43.490 0.902 1.00 74.00 239 ASN A O 1
ATOM 1998 N N . THR A 1 240 ? -11.111 -42.993 2.910 1.00 73.06 240 THR A N 1
ATOM 1999 C CA . THR A 1 240 ? -10.636 -41.603 2.899 1.00 73.06 240 THR A CA 1
ATOM 2000 C C . THR A 1 240 ? -9.116 -41.554 3.049 1.00 73.06 240 THR A C 1
ATOM 2002 O O . THR A 1 240 ? -8.454 -40.812 2.328 1.00 73.06 240 THR A O 1
ATOM 2005 N N . ILE A 1 241 ? -8.551 -42.392 3.923 1.00 71.25 241 ILE A N 1
ATOM 2006 C CA . ILE A 1 241 ? -7.102 -42.526 4.102 1.00 71.25 241 ILE A CA 1
ATOM 2007 C C . ILE A 1 241 ? -6.438 -43.053 2.820 1.00 71.25 241 ILE A C 1
ATOM 2009 O O . ILE A 1 241 ? -5.434 -42.485 2.397 1.00 71.25 241 ILE A O 1
ATOM 2013 N N . GLU A 1 242 ? -7.004 -44.062 2.147 1.00 72.00 242 GLU A N 1
ATOM 2014 C CA . GLU A 1 242 ? -6.464 -44.547 0.865 1.00 72.00 242 GLU A CA 1
ATOM 2015 C C . GLU A 1 242 ? -6.460 -43.466 -0.223 1.00 72.00 242 GLU A C 1
ATOM 2017 O O . GLU A 1 242 ? -5.471 -43.325 -0.943 1.00 72.00 242 GLU A O 1
ATOM 2022 N N . ARG A 1 243 ? -7.531 -42.667 -0.328 1.00 70.06 243 ARG A N 1
ATOM 2023 C CA . ARG A 1 243 ? -7.593 -41.554 -1.292 1.00 70.06 243 ARG A CA 1
ATOM 2024 C C . ARG A 1 243 ? -6.533 -40.490 -1.028 1.00 70.06 243 ARG A C 1
ATOM 2026 O O . ARG A 1 243 ? -5.995 -39.933 -1.977 1.00 70.06 243 ARG A O 1
ATOM 2033 N N . LEU A 1 244 ? -6.231 -40.218 0.240 1.00 67.50 244 LEU A N 1
ATOM 2034 C CA . LEU A 1 244 ? -5.181 -39.272 0.620 1.00 67.50 244 LEU A CA 1
ATOM 2035 C C . LEU A 1 244 ? -3.772 -39.836 0.379 1.00 67.50 244 LEU A C 1
ATOM 2037 O O . LEU A 1 244 ? -2.858 -39.074 0.074 1.00 67.50 244 LEU A O 1
ATOM 2041 N N . LEU A 1 245 ? -3.591 -41.154 0.503 1.00 68.00 245 LEU A N 1
ATOM 2042 C CA . LEU A 1 245 ? -2.296 -41.817 0.322 1.00 68.00 245 LEU A CA 1
ATOM 2043 C C . LEU A 1 245 ? -1.930 -42.074 -1.146 1.00 68.00 245 LEU A C 1
ATOM 2045 O O . LEU A 1 245 ? -0.743 -42.175 -1.449 1.00 68.00 245 LEU A O 1
ATOM 2049 N N . ASN A 1 246 ? -2.907 -42.131 -2.057 1.00 45.47 246 ASN A N 1
ATOM 2050 C CA . ASN A 1 246 ? -2.683 -42.304 -3.495 1.00 45.47 246 ASN A CA 1
ATOM 2051 C C . ASN A 1 246 ? -3.074 -41.047 -4.299 1.00 45.47 246 ASN A C 1
ATOM 2053 O O . ASN A 1 246 ? -4.075 -41.069 -5.022 1.00 45.47 246 ASN A O 1
ATOM 2057 N N . PRO A 1 247 ? -2.288 -39.952 -4.246 1.00 48.06 247 PRO A N 1
ATOM 2058 C CA . PRO A 1 247 ? -2.445 -38.827 -5.157 1.00 48.06 247 PRO A CA 1
ATOM 2059 C C . PRO A 1 247 ? -1.888 -39.235 -6.529 1.00 48.06 247 PRO A C 1
ATOM 2061 O O . PRO A 1 247 ? -0.767 -38.892 -6.906 1.00 48.06 247 PRO A O 1
ATOM 2064 N N . ILE A 1 248 ? -2.647 -40.042 -7.271 1.00 42.56 248 ILE A N 1
ATOM 2065 C CA . ILE A 1 248 ? -2.312 -40.393 -8.651 1.00 42.56 248 ILE A CA 1
ATOM 2066 C C . ILE A 1 248 ? -2.459 -39.125 -9.493 1.00 42.56 248 ILE A C 1
ATOM 2068 O O . ILE A 1 248 ? -3.555 -38.710 -9.855 1.00 42.56 248 ILE A O 1
ATOM 2072 N N . SER A 1 249 ? -1.302 -38.505 -9.727 1.00 35.94 249 SER A N 1
ATOM 2073 C CA . SER A 1 249 ? -0.852 -37.890 -10.975 1.00 35.94 249 SER A CA 1
ATOM 2074 C C . SER A 1 249 ? -1.950 -37.624 -12.009 1.00 35.94 249 SER A C 1
ATOM 2076 O O . SER A 1 249 ? -2.428 -38.571 -12.633 1.00 35.94 249 SER A O 1
ATOM 2078 N N . ASN A 1 250 ? -2.286 -36.347 -12.225 1.00 35.62 250 ASN A N 1
ATOM 2079 C CA . ASN A 1 250 ? -2.367 -35.679 -13.536 1.00 35.62 250 ASN A CA 1
ATOM 2080 C C . ASN A 1 250 ? -3.078 -34.314 -13.400 1.00 35.62 250 ASN A C 1
ATOM 2082 O O . ASN A 1 250 ? -4.296 -34.265 -13.479 1.00 35.62 250 ASN A O 1
ATOM 2086 N N . SER A 1 251 ? -2.285 -33.230 -13.300 1.00 34.53 251 SER A N 1
ATOM 2087 C CA . SER A 1 251 ? -2.554 -31.843 -13.776 1.00 34.53 251 SER A CA 1
ATOM 2088 C C . SER A 1 251 ? -3.804 -31.054 -13.313 1.00 34.53 251 SER A C 1
ATOM 2090 O O . SER A 1 251 ? -4.870 -31.630 -13.164 1.00 34.53 251 SER A O 1
ATOM 2092 N N . PRO A 1 252 ? -3.781 -29.706 -13.358 1.00 42.47 252 PRO A N 1
ATOM 2093 C CA . PRO A 1 252 ? -2.776 -28.752 -12.890 1.00 42.47 252 PRO A CA 1
ATOM 2094 C C . PRO A 1 252 ? -3.307 -27.956 -11.678 1.00 42.47 252 PRO A C 1
ATOM 2096 O O . PRO A 1 252 ? -4.445 -27.505 -11.699 1.00 42.47 252 PRO A O 1
ATOM 2099 N N . THR A 1 253 ? -2.459 -27.746 -10.661 1.00 42.38 253 THR A N 1
ATOM 2100 C CA . THR A 1 253 ? -2.631 -26.719 -9.605 1.00 42.38 253 THR A CA 1
ATOM 2101 C C . THR A 1 253 ? -4.073 -26.520 -9.136 1.00 42.38 253 THR A C 1
ATOM 2103 O O . THR A 1 253 ? -4.613 -25.421 -9.216 1.00 42.38 253 THR A O 1
ATOM 2106 N N . ASP A 1 254 ? -4.697 -27.599 -8.668 1.00 42.50 254 ASP A N 1
ATOM 2107 C CA . ASP A 1 254 ? -5.908 -27.490 -7.866 1.00 42.50 254 ASP A CA 1
ATOM 2108 C C . ASP A 1 254 ? -5.426 -27.072 -6.473 1.00 42.50 254 ASP A C 1
ATOM 2110 O O . ASP A 1 254 ? -4.964 -27.889 -5.669 1.00 42.50 254 ASP A O 1
ATOM 2114 N N . GLU A 1 255 ? -5.342 -25.757 -6.268 1.00 52.25 255 GLU A N 1
ATOM 2115 C CA . GLU A 1 255 ? -5.079 -25.163 -4.965 1.00 52.25 255 GLU A CA 1
ATOM 2116 C C . GLU A 1 255 ? -6.188 -25.654 -4.036 1.00 52.25 255 GLU A C 1
ATOM 2118 O O . GLU A 1 255 ? -7.326 -25.193 -4.088 1.00 52.25 255 GLU A O 1
ATOM 2123 N N . GLY A 1 256 ? -5.867 -26.669 -3.230 1.00 48.56 256 GLY A N 1
ATOM 2124 C CA . GLY A 1 256 ? -6.767 -27.148 -2.195 1.00 48.56 256 GLY A CA 1
ATOM 2125 C C . GLY A 1 256 ? -7.230 -25.982 -1.318 1.00 48.56 256 GLY A C 1
ATOM 2126 O O . GLY A 1 256 ? -6.527 -24.971 -1.218 1.00 48.56 256 GLY A O 1
ATOM 2127 N N . PRO A 1 257 ? -8.402 -26.115 -0.677 1.00 62.53 257 PRO A N 1
ATOM 2128 C CA . PRO A 1 257 ? -9.029 -25.016 0.033 1.00 62.53 257 PRO A CA 1
ATOM 2129 C C . PRO A 1 257 ? -8.045 -24.393 1.017 1.00 62.53 257 PRO A C 1
ATOM 2131 O O . PRO A 1 257 ? -7.395 -25.081 1.812 1.00 62.53 257 PRO A O 1
ATOM 2134 N N . THR A 1 258 ? -7.928 -23.076 0.932 1.00 70.62 258 THR A N 1
ATOM 2135 C CA . THR A 1 258 ? -7.053 -22.290 1.794 1.00 70.62 258 THR A CA 1
ATOM 2136 C C . THR A 1 258 ? -7.422 -22.526 3.260 1.00 70.62 258 THR A C 1
ATOM 2138 O O . THR A 1 258 ? -8.573 -22.814 3.598 1.00 70.62 258 THR A O 1
ATOM 2141 N N . GLU A 1 259 ? -6.464 -22.370 4.179 1.00 72.06 259 GLU A N 1
ATOM 2142 C CA . GLU A 1 259 ? -6.723 -22.524 5.621 1.00 72.06 259 GLU A CA 1
ATOM 2143 C C . GLU A 1 259 ? -7.923 -21.670 6.088 1.00 72.06 259 GLU A C 1
ATOM 2145 O O . GLU A 1 259 ? -8.696 -22.083 6.955 1.00 72.06 259 GLU A O 1
ATOM 2150 N N . ALA A 1 260 ? -8.124 -20.505 5.463 1.00 74.25 260 ALA A N 1
ATOM 2151 C CA . ALA A 1 260 ? -9.262 -19.625 5.704 1.00 74.25 260 ALA A CA 1
ATOM 2152 C C . ALA A 1 260 ? -10.607 -20.240 5.272 1.00 74.25 260 ALA A C 1
ATOM 2154 O O . ALA A 1 260 ? -11.590 -20.140 6.014 1.00 74.25 260 ALA A O 1
ATOM 2155 N N . GLU A 1 261 ? -10.662 -20.907 4.119 1.00 74.38 261 GLU A N 1
ATOM 2156 C CA . GLU A 1 261 ? -11.857 -21.612 3.641 1.00 74.38 261 GLU A CA 1
ATOM 2157 C C . GLU A 1 261 ? -12.179 -22.810 4.533 1.00 74.38 261 GLU A C 1
ATOM 2159 O O . GLU A 1 261 ? -13.326 -22.973 4.952 1.00 74.38 261 GLU A O 1
ATOM 2164 N N . VAL A 1 262 ? -11.163 -23.590 4.922 1.00 75.06 262 VAL A N 1
ATOM 2165 C CA . VAL A 1 262 ? -11.330 -24.714 5.857 1.00 75.06 262 VAL A CA 1
ATOM 2166 C C . VAL A 1 262 ? -11.831 -24.218 7.214 1.00 75.06 262 VAL A C 1
ATOM 2168 O O . VAL A 1 262 ? -12.775 -24.781 7.769 1.00 75.06 262 VAL A O 1
ATOM 2171 N N . ARG A 1 263 ? -11.262 -23.128 7.745 1.00 75.88 263 ARG A N 1
ATOM 2172 C CA . ARG A 1 263 ? -11.696 -22.544 9.023 1.00 75.88 263 ARG A CA 1
ATOM 2173 C C . ARG A 1 263 ? -13.137 -22.031 8.951 1.00 75.88 263 ARG A C 1
ATOM 2175 O O . ARG A 1 263 ? -13.905 -22.262 9.884 1.00 75.88 263 ARG A O 1
ATOM 2182 N N . THR A 1 264 ? -13.518 -21.389 7.849 1.00 77.44 264 THR A N 1
ATOM 2183 C CA . THR A 1 264 ? -14.895 -20.921 7.620 1.00 77.44 264 THR A CA 1
ATOM 2184 C C . THR A 1 264 ? -15.873 -22.093 7.550 1.00 77.44 264 THR A C 1
ATOM 2186 O O . THR A 1 264 ? -16.897 -22.081 8.232 1.00 77.44 264 THR A O 1
ATOM 2189 N N . ALA A 1 265 ? -15.529 -23.144 6.802 1.00 78.50 265 ALA A N 1
ATOM 2190 C CA . ALA A 1 265 ? -16.342 -24.351 6.706 1.00 78.50 265 ALA A CA 1
ATOM 2191 C C . ALA A 1 265 ? -16.495 -25.053 8.067 1.00 78.50 265 ALA A C 1
ATOM 2193 O O . ALA A 1 265 ? -17.602 -25.430 8.446 1.00 78.50 265 ALA A O 1
ATOM 2194 N N . MET A 1 266 ? -15.415 -25.170 8.849 1.00 79.62 266 MET A N 1
ATOM 2195 C CA . MET A 1 266 ? -15.470 -25.752 10.195 1.00 79.62 266 MET A CA 1
ATOM 2196 C C . MET A 1 266 ? -16.328 -24.930 11.161 1.00 79.62 266 MET A C 1
ATOM 2198 O O . MET A 1 266 ? -17.029 -25.515 11.985 1.00 79.62 266 MET A O 1
ATOM 2202 N N . ASN A 1 267 ? -16.279 -23.598 11.088 1.00 80.06 267 ASN A N 1
ATOM 2203 C CA . ASN A 1 267 ? -17.120 -22.742 11.925 1.00 80.06 267 ASN A CA 1
ATOM 2204 C C . ASN A 1 267 ? -18.602 -22.909 11.579 1.00 80.06 267 ASN A C 1
ATOM 2206 O O . ASN A 1 267 ? -19.406 -23.082 12.489 1.00 80.06 267 ASN A O 1
ATOM 2210 N N . LYS A 1 268 ? -18.938 -22.977 10.286 1.00 83.94 268 LYS A N 1
ATOM 2211 C CA . LYS A 1 268 ? -20.312 -23.218 9.834 1.00 83.94 268 LYS A CA 1
ATOM 2212 C C . LYS A 1 268 ? -20.856 -24.565 10.324 1.00 83.94 268 LYS A C 1
ATOM 2214 O O . LYS A 1 268 ? -21.943 -24.621 10.880 1.00 83.94 268 LYS A O 1
ATOM 2219 N N . VAL A 1 269 ? -20.064 -25.636 10.213 1.00 81.12 269 VAL A N 1
ATOM 2220 C CA . VAL A 1 269 ? -20.447 -26.966 10.729 1.00 81.12 269 VAL A CA 1
ATOM 2221 C C . VAL A 1 269 ? -20.625 -26.952 12.250 1.00 81.12 269 VAL A C 1
ATOM 2223 O O . VAL A 1 269 ? -21.515 -27.621 12.772 1.00 81.12 269 VAL A O 1
ATOM 2226 N N . LYS A 1 270 ? -19.792 -26.200 12.982 1.00 78.56 270 LYS A N 1
ATOM 2227 C CA . LYS A 1 270 ? -19.959 -26.040 14.433 1.00 78.56 270 LYS A CA 1
ATOM 2228 C C . LYS A 1 270 ? -21.257 -25.315 14.769 1.00 78.56 270 LYS A C 1
ATOM 2230 O O . LYS A 1 270 ? -21.960 -25.790 15.650 1.00 78.56 270 LYS A O 1
ATOM 2235 N N . GLU A 1 271 ? -21.564 -24.208 14.099 1.00 81.06 271 GLU A N 1
ATOM 2236 C CA . GLU A 1 271 ? -22.808 -23.456 14.310 1.00 81.06 271 GLU A CA 1
ATOM 2237 C C . GLU A 1 271 ? -24.038 -24.321 14.022 1.00 81.06 271 GLU A C 1
ATOM 2239 O O . GLU A 1 271 ? -24.896 -24.446 14.892 1.00 81.06 271 GLU A O 1
ATOM 2244 N N . GLU A 1 272 ? -24.064 -25.023 12.884 1.00 81.00 272 GLU A N 1
ATOM 2245 C CA . GLU A 1 272 ? -25.152 -25.944 12.525 1.00 81.00 272 GLU A CA 1
ATOM 2246 C C . GLU A 1 272 ? -25.321 -27.060 13.573 1.00 81.00 272 GLU A C 1
ATOM 2248 O O . GLU A 1 272 ? -26.439 -27.379 13.979 1.00 81.00 272 GLU A O 1
ATOM 2253 N N . LYS A 1 273 ? -24.216 -27.625 14.083 1.00 82.75 273 LYS A N 1
ATOM 2254 C CA . LYS A 1 273 ? -24.264 -28.638 15.150 1.00 82.75 273 LYS A CA 1
ATOM 2255 C C . LYS A 1 273 ? -24.716 -28.080 16.497 1.00 82.75 273 LYS A C 1
ATOM 2257 O O . LYS A 1 273 ? -25.375 -28.797 17.247 1.00 82.75 273 LYS A O 1
ATOM 2262 N N . TYR A 1 274 ? -24.367 -26.836 16.820 1.00 80.25 274 TYR A N 1
ATOM 2263 C CA . TYR A 1 274 ? -24.844 -26.168 18.030 1.00 80.25 274 TYR A CA 1
ATOM 2264 C C . TYR A 1 274 ? -26.345 -25.867 17.953 1.00 80.25 274 TYR A C 1
ATOM 2266 O O . TYR A 1 274 ? -27.045 -26.079 18.941 1.00 80.25 274 TYR A O 1
ATOM 2274 N N . GLU A 1 275 ? -26.853 -25.426 16.799 1.00 81.56 275 GLU A N 1
ATOM 2275 C CA . GLU A 1 275 ? -28.292 -25.228 16.582 1.00 81.56 275 GLU A CA 1
ATOM 2276 C C . GLU A 1 275 ? -29.074 -26.544 16.659 1.00 81.56 275 GLU A C 1
ATOM 2278 O O . GLU A 1 275 ? -30.110 -26.595 17.324 1.00 81.56 275 GLU A O 1
ATOM 2283 N N . GLU A 1 276 ? -28.564 -27.619 16.048 1.00 81.50 276 GLU A N 1
ATOM 2284 C CA . GLU A 1 276 ? -29.174 -28.953 16.117 1.00 81.50 276 GLU A CA 1
ATOM 2285 C C . GLU A 1 276 ? -29.243 -29.456 17.569 1.00 81.50 276 GLU A C 1
ATOM 2287 O O . GLU A 1 276 ? -30.303 -29.886 18.031 1.00 81.50 276 GLU A O 1
ATOM 2292 N N . LEU A 1 277 ? -28.145 -29.313 18.322 1.00 83.31 277 LEU A N 1
ATOM 2293 C CA . LEU A 1 277 ? -28.083 -29.694 19.733 1.00 83.31 277 LEU A CA 1
ATOM 2294 C C . LEU A 1 277 ? -29.039 -28.866 20.604 1.00 83.31 277 LEU A C 1
ATOM 2296 O O . LEU A 1 277 ? -29.704 -29.429 21.472 1.00 83.31 277 LEU A O 1
ATOM 2300 N N . ASN A 1 278 ? -29.136 -27.553 20.372 1.00 81.25 278 ASN A N 1
ATOM 2301 C CA . ASN A 1 278 ? -30.081 -26.692 21.089 1.00 81.25 278 ASN A CA 1
ATOM 2302 C C . ASN A 1 278 ? -31.534 -27.086 20.795 1.00 81.25 278 ASN A C 1
ATOM 2304 O O . ASN A 1 278 ? -32.323 -27.207 21.727 1.00 81.25 278 ASN A O 1
ATOM 2308 N N . CYS A 1 279 ? -31.877 -27.368 19.534 1.00 83.25 279 CYS A N 1
ATOM 2309 C CA . CYS A 1 279 ? -33.217 -27.835 19.173 1.00 83.25 279 CYS A CA 1
ATOM 2310 C C . CYS A 1 279 ? -33.575 -29.167 19.853 1.00 83.25 279 CYS A C 1
ATOM 2312 O O . CYS A 1 279 ? -34.731 -29.392 20.214 1.00 83.25 279 CYS A O 1
ATOM 2314 N N . GLU A 1 280 ? -32.608 -30.071 20.012 1.00 83.44 280 GLU A N 1
ATOM 2315 C CA . GLU A 1 280 ? -32.817 -31.357 20.683 1.00 83.44 280 GLU A CA 1
ATOM 2316 C C . GLU A 1 280 ? -32.948 -31.198 22.207 1.00 83.44 280 GLU A C 1
ATOM 2318 O O . GLU A 1 280 ? -33.823 -31.810 22.823 1.00 83.44 280 GLU A O 1
ATOM 2323 N N . LEU A 1 281 ? -32.162 -30.300 22.809 1.00 83.12 281 LEU A N 1
ATOM 2324 C CA . LEU A 1 281 ? -32.316 -29.894 24.209 1.00 83.12 281 LEU A CA 1
ATOM 2325 C C . LEU A 1 281 ? -33.692 -29.279 24.478 1.00 83.12 281 LEU A C 1
ATOM 2327 O O . LEU A 1 281 ? -34.340 -29.669 25.447 1.00 83.12 281 LEU A O 1
ATOM 2331 N N . ASP A 1 282 ? -34.170 -28.385 23.613 1.00 86.62 282 ASP A N 1
ATOM 2332 C CA . ASP A 1 282 ? -35.490 -27.763 23.749 1.00 86.62 282 ASP A CA 1
ATOM 2333 C C . ASP A 1 282 ? -36.620 -28.801 23.685 1.00 86.62 282 ASP A C 1
ATOM 2335 O O . ASP A 1 282 ? -37.569 -28.738 24.471 1.00 86.62 282 ASP A O 1
ATOM 2339 N N . LYS A 1 283 ? -36.503 -29.817 22.816 1.00 85.06 283 LYS A N 1
ATOM 2340 C CA . LYS A 1 283 ? -37.449 -30.949 22.787 1.00 85.06 283 LYS A CA 1
ATOM 2341 C C . LYS A 1 283 ? -37.444 -31.727 24.100 1.00 85.06 283 LYS A C 1
ATOM 2343 O O . LYS A 1 283 ? -38.514 -32.017 24.629 1.00 85.06 283 LYS A O 1
ATOM 2348 N N . HIS A 1 284 ? -36.267 -32.035 24.642 1.00 81.69 284 HIS A N 1
ATOM 2349 C CA . HIS A 1 284 ? -36.163 -32.737 25.921 1.00 81.69 284 HIS A CA 1
ATOM 2350 C C . HIS A 1 284 ? -36.706 -31.909 27.087 1.00 81.69 284 HIS A C 1
ATOM 2352 O O . HIS A 1 284 ? -37.393 -32.454 27.949 1.00 81.69 284 HIS A O 1
ATOM 2358 N N . TYR A 1 285 ? -36.460 -30.596 27.112 1.00 82.94 285 TYR A N 1
ATOM 2359 C CA . TYR A 1 285 ? -37.057 -29.716 28.115 1.00 82.94 285 TYR A CA 1
ATOM 2360 C C . TYR A 1 285 ? -38.583 -29.688 28.007 1.00 82.94 285 TYR A C 1
ATOM 2362 O O . TYR A 1 285 ? -39.251 -29.804 29.033 1.00 82.94 285 TYR A O 1
ATOM 2370 N N . ALA A 1 286 ? -39.138 -29.638 26.793 1.00 81.62 286 ALA A N 1
ATOM 2371 C CA . ALA A 1 286 ? -40.582 -29.701 26.579 1.00 81.62 286 ALA A CA 1
ATOM 2372 C C . ALA A 1 286 ? -41.190 -31.055 27.003 1.00 81.62 286 ALA A C 1
ATOM 2374 O O . ALA A 1 286 ? -42.289 -31.093 27.555 1.00 81.62 286 ALA A O 1
ATOM 2375 N N . GLU A 1 287 ? -40.494 -32.175 26.783 1.00 80.94 287 GLU A N 1
ATOM 2376 C CA . GLU A 1 287 ? -40.914 -33.495 27.283 1.00 80.94 287 GLU A CA 1
ATOM 2377 C C . GLU A 1 287 ? -40.900 -33.559 28.815 1.00 80.94 287 GLU A C 1
ATOM 2379 O O . GLU A 1 287 ? -41.860 -34.038 29.421 1.00 80.94 287 GLU A O 1
ATOM 2384 N N . ILE A 1 288 ? -39.848 -33.034 29.450 1.00 77.06 288 ILE A N 1
ATOM 2385 C CA . ILE A 1 288 ? -39.758 -32.937 30.913 1.00 77.06 288 ILE A CA 1
ATOM 2386 C C . ILE A 1 288 ? -40.896 -32.068 31.459 1.00 77.06 288 ILE A C 1
ATOM 2388 O O . ILE A 1 288 ? -41.508 -32.426 32.463 1.00 77.06 288 ILE A O 1
ATOM 2392 N N . GLU A 1 289 ? -41.217 -30.958 30.796 1.00 75.88 289 GLU A N 1
ATOM 2393 C CA . GLU A 1 289 ? -42.291 -30.054 31.207 1.00 75.88 289 GLU A CA 1
ATOM 2394 C C . GLU A 1 289 ? -43.678 -30.704 31.082 1.00 75.88 289 GLU A C 1
ATOM 2396 O O . GLU A 1 289 ? -44.486 -30.577 32.000 1.00 75.88 289 GLU A O 1
ATOM 2401 N N . LYS A 1 290 ? -43.937 -31.496 30.031 1.00 79.38 290 LYS A N 1
ATOM 2402 C CA . LYS A 1 290 ? -45.163 -32.314 29.927 1.00 79.38 290 LYS A CA 1
ATOM 2403 C C . LYS A 1 290 ? -45.286 -33.324 31.068 1.00 79.38 290 LYS A C 1
ATOM 2405 O O . LYS A 1 290 ? -46.346 -33.427 31.683 1.00 79.38 290 LYS A O 1
ATOM 2410 N N . ILE A 1 291 ? -44.191 -34.016 31.400 1.00 76.00 291 ILE A N 1
ATOM 2411 C CA . ILE A 1 291 ? -44.150 -34.959 32.530 1.00 76.00 291 ILE A CA 1
ATOM 2412 C C . ILE A 1 291 ? -44.433 -34.229 33.853 1.00 76.00 291 ILE A C 1
ATOM 2414 O O . ILE A 1 291 ? -45.189 -34.736 34.681 1.00 76.00 291 ILE A O 1
ATOM 2418 N N . LEU A 1 292 ? -43.846 -33.045 34.059 1.00 69.62 292 LEU A N 1
ATOM 2419 C CA . LEU A 1 292 ? -44.032 -32.243 35.275 1.00 69.62 292 LEU A CA 1
ATOM 2420 C C . LEU A 1 292 ? -45.445 -31.660 35.396 1.00 69.62 292 LEU A C 1
ATOM 2422 O O . LEU A 1 292 ? -45.973 -31.596 36.506 1.00 69.62 292 LEU A O 1
ATOM 2426 N N . ASN A 1 293 ? -46.063 -31.272 34.279 1.00 73.31 293 ASN A N 1
ATOM 2427 C CA . ASN A 1 293 ? -47.425 -30.735 34.246 1.00 73.31 293 ASN A CA 1
ATOM 2428 C C . ASN A 1 293 ? -48.508 -31.817 34.381 1.00 73.31 293 ASN A C 1
ATOM 2430 O O . ASN A 1 293 ? -49.685 -31.485 34.498 1.00 73.31 293 ASN A O 1
ATOM 2434 N N . GLY A 1 294 ? -48.125 -33.097 34.413 1.00 67.56 294 GLY A N 1
ATOM 2435 C CA . GLY A 1 294 ? -49.070 -34.206 34.522 1.00 67.56 294 GLY A CA 1
ATOM 2436 C C . GLY A 1 294 ? -49.825 -34.496 33.225 1.00 67.56 294 GLY A C 1
ATOM 2437 O O . GLY A 1 294 ? -50.832 -35.197 33.270 1.00 67.56 294 GLY A O 1
ATOM 2438 N N . ASP A 1 295 ? -49.332 -34.001 32.086 1.00 51.06 295 ASP A N 1
ATOM 2439 C CA . ASP A 1 295 ? -49.825 -34.363 30.757 1.00 51.06 295 ASP A CA 1
ATOM 2440 C C . ASP A 1 295 ? -49.182 -35.697 30.333 1.00 51.06 295 ASP A C 1
ATOM 2442 O O . ASP A 1 295 ? -48.322 -35.739 29.452 1.00 51.06 295 ASP A O 1
ATOM 2446 N N . ASN A 1 296 ? -49.564 -36.786 31.007 1.00 41.88 296 ASN A N 1
ATOM 2447 C CA . ASN A 1 296 ? -49.346 -38.173 30.577 1.00 41.88 296 ASN A CA 1
ATOM 2448 C C . ASN A 1 296 ? -50.545 -39.042 30.957 1.00 41.88 296 ASN A C 1
ATOM 2450 O O . ASN A 1 296 ? -50.874 -39.093 32.164 1.00 41.88 296 ASN A O 1
#

Nearest PDB structures (foldseek):
  8snb-assembly1_8F  TM=2.784E-01  e=8.209E+00  Strongylocentrotus purpuratus

Sequence (296 aa):
MNLQETPYSKLYNFKQKIAFLENQCRNGKKNVKETLCHDAKMVLEKACNTIEKLVQQKNNATIEKDYSVINKIENEIHVIESTAINLANLDILFREKYTDDVVEPYTGLEIEKEKRKKLEEEIQKMNEIENAIKIEQKKIKKQNEEMKEKERIKLLKKDEYINELEFHDIKKNTSIKNSSIYRFFNESIKDDKKNINNLTDNNSEYNFHRKNSNIFTRSNSMNEKNKSNNIEFSNQINNTIERLLNPISNSPTDEGPTEAEVRTAMNKVKEEKYEELNCELDKHYAEIEKILNGDN